Protein AF-A0A924DH80-F1 (afdb_monomer_lite)

pLDDT: mean 72.76, std 22.03, range [39.34, 98.31]

Foldseek 3Di:
DDDDDDPPPPPPPPPPDDDDDDDDDDDDDDDDDDDDDDDDDDDDDDDDDDDDDDDDDDDPPPDDDPPDDDDDDDPDDDDPDDDDPPPPPCPVPPPLCALVNLLVPPPCPDPVLVVLVVQLVVLVVQCVVPVPDPVSLVSNLVSLLVNLVCLQPPPDPDDNVSSLSPSLVSLVVSCVSPVPPVVSVVSNVVSVVVCVVVVHDDHD

Structure (mmCIF, N/CA/C/O backbone):
data_AF-A0A924DH80-F1
#
_entry.id   AF-A0A924DH80-F1
#
loop_
_atom_site.group_PDB
_atom_site.id
_atom_site.type_symbol
_atom_site.label_atom_id
_atom_site.label_alt_id
_atom_site.label_comp_id
_atom_site.label_asym_id
_atom_site.label_entity_id
_atom_site.label_seq_id
_atom_site.pdbx_PDB_ins_code
_atom_site.Cartn_x
_atom_site.Cartn_y
_atom_site.Cartn_z
_atom_site.occupancy
_atom_site.B_iso_or_equiv
_atom_site.auth_seq_id
_atom_site.auth_comp_id
_atom_site.auth_asym_id
_atom_site.auth_atom_id
_atom_site.pdbx_PDB_model_num
ATOM 1 N N . MET A 1 1 ? 21.061 -13.449 35.661 1.00 53.38 1 MET A N 1
ATOM 2 C CA . MET A 1 1 ? 21.046 -11.981 35.487 1.00 53.38 1 MET A CA 1
ATOM 3 C C . MET A 1 1 ? 19.688 -11.595 34.916 1.00 53.38 1 MET A C 1
ATOM 5 O O . MET A 1 1 ? 19.373 -12.002 33.808 1.00 53.38 1 MET A O 1
ATOM 9 N N . LYS A 1 2 ? 18.834 -10.957 35.727 1.00 44.81 2 LYS A N 1
ATOM 10 C CA . LYS A 1 2 ? 17.472 -10.538 35.357 1.00 44.81 2 LYS A CA 1
ATOM 11 C C . LYS A 1 2 ? 17.561 -9.182 34.659 1.00 44.81 2 LYS A C 1
ATOM 13 O O . LYS A 1 2 ? 17.932 -8.207 35.301 1.00 44.81 2 LYS A O 1
ATOM 18 N N . LEU A 1 3 ? 17.245 -9.137 33.368 1.00 54.50 3 LEU A N 1
ATOM 19 C CA . LEU A 1 3 ? 17.199 -7.902 32.592 1.00 54.50 3 LEU A CA 1
ATOM 20 C C . LEU A 1 3 ? 15.768 -7.346 32.648 1.00 54.50 3 LEU A C 1
ATOM 22 O O . LEU A 1 3 ? 14.890 -7.771 31.905 1.00 54.50 3 LEU A O 1
ATOM 26 N N . GLN A 1 4 ? 15.528 -6.441 33.597 1.00 61.88 4 GLN A N 1
ATOM 27 C CA . GLN A 1 4 ? 14.390 -5.526 33.587 1.00 61.88 4 GLN A CA 1
ATOM 28 C C . GLN A 1 4 ? 14.844 -4.239 32.903 1.00 61.88 4 GLN A C 1
ATOM 30 O O . GLN A 1 4 ? 15.660 -3.529 33.481 1.00 61.88 4 GLN A O 1
ATOM 35 N N . VAL A 1 5 ? 14.306 -3.907 31.726 1.00 47.72 5 VAL A N 1
ATOM 36 C CA . VAL A 1 5 ? 14.333 -2.523 31.229 1.00 47.72 5 VAL A CA 1
ATOM 37 C C . VAL A 1 5 ? 13.007 -2.185 30.541 1.00 47.72 5 VAL A C 1
ATOM 39 O O . VAL A 1 5 ? 12.784 -2.487 29.376 1.00 47.72 5 VAL A O 1
ATOM 42 N N . VAL A 1 6 ? 12.142 -1.571 31.352 1.00 43.38 6 VAL A N 1
ATOM 43 C CA . VAL A 1 6 ? 11.340 -0.369 31.072 1.00 43.38 6 VAL A CA 1
ATOM 44 C C . VAL A 1 6 ? 10.443 -0.390 29.829 1.00 43.38 6 VAL A C 1
ATOM 46 O O . VAL A 1 6 ? 10.733 0.182 28.781 1.00 43.38 6 VAL A O 1
ATOM 49 N N . THR A 1 7 ? 9.249 -0.941 30.028 1.00 44.19 7 THR A N 1
ATOM 50 C CA . THR A 1 7 ? 8.041 -0.604 29.273 1.00 44.19 7 THR A CA 1
ATOM 51 C C . THR A 1 7 ? 7.600 0.811 29.668 1.00 44.19 7 THR A C 1
ATOM 53 O O . THR A 1 7 ? 6.854 0.990 30.630 1.00 44.19 7 THR A O 1
ATOM 56 N N . SER A 1 8 ? 8.075 1.833 28.955 1.00 45.91 8 SER A N 1
ATOM 57 C CA . SER A 1 8 ? 7.552 3.199 29.081 1.00 45.91 8 SER A CA 1
ATOM 58 C C . SER A 1 8 ? 6.150 3.268 28.480 1.00 45.91 8 SER A C 1
ATOM 60 O O . SER A 1 8 ? 5.955 3.556 27.302 1.00 45.91 8 SER A O 1
ATOM 62 N N . PHE A 1 9 ? 5.166 2.964 29.321 1.00 45.19 9 PHE A N 1
ATOM 63 C CA . PHE A 1 9 ? 3.750 3.209 29.094 1.00 45.19 9 PHE A CA 1
ATOM 64 C C . PHE A 1 9 ? 3.522 4.724 29.194 1.00 45.19 9 PHE A C 1
ATOM 66 O O . PHE A 1 9 ? 3.343 5.273 30.280 1.00 45.19 9 PHE A O 1
ATOM 73 N N . VAL A 1 10 ? 3.574 5.432 28.066 1.00 48.03 10 VAL A N 1
ATOM 74 C CA . VAL A 1 10 ? 3.089 6.815 28.007 1.00 48.03 10 VAL A CA 1
ATOM 75 C C . VAL A 1 10 ? 1.563 6.746 28.033 1.00 48.03 10 VAL A C 1
ATOM 77 O O . VAL A 1 10 ? 0.913 6.582 27.002 1.00 48.03 10 VAL A O 1
ATOM 80 N N . LEU A 1 11 ? 0.990 6.833 29.239 1.00 42.34 11 LEU A N 1
ATOM 81 C CA . LEU A 1 11 ? -0.399 7.238 29.434 1.00 42.34 11 LEU A CA 1
ATOM 82 C C . LEU A 1 11 ? -0.540 8.656 28.872 1.00 42.34 11 LEU A C 1
ATOM 84 O O . LEU A 1 11 ? -0.270 9.640 29.557 1.00 42.34 11 LEU A O 1
ATOM 88 N N . ALA A 1 12 ? -0.972 8.771 27.620 1.00 44.25 12 ALA A N 1
ATOM 89 C CA . ALA A 1 12 ? -1.589 9.997 27.150 1.00 44.25 12 ALA A CA 1
ATOM 90 C C . ALA A 1 12 ? -2.974 10.078 27.804 1.00 44.25 12 ALA A C 1
ATOM 92 O O . ALA A 1 12 ? -3.947 9.483 27.338 1.00 44.25 12 ALA A O 1
ATOM 93 N N . THR A 1 13 ? -3.030 10.770 28.939 1.00 45.81 13 THR A N 1
ATOM 94 C CA . THR A 1 13 ? -4.254 11.228 29.592 1.00 45.81 13 THR A CA 1
ATOM 95 C C . THR A 1 13 ? -5.086 12.022 28.588 1.00 45.81 13 THR A C 1
ATOM 97 O O . THR A 1 13 ? -4.791 13.177 28.286 1.00 45.81 13 THR A O 1
ATOM 100 N N . VAL A 1 14 ? -6.123 11.383 28.048 1.00 49.94 14 VAL A N 1
ATOM 101 C CA . VAL A 1 14 ? -7.214 12.060 27.348 1.00 49.94 14 VAL A CA 1
ATOM 102 C C . VAL A 1 14 ? -7.974 12.852 28.405 1.00 49.94 14 VAL A C 1
ATOM 104 O O . VAL A 1 14 ? -8.757 12.294 29.172 1.00 49.94 14 VAL A O 1
ATOM 107 N N . SER A 1 15 ? -7.708 14.154 28.467 1.00 49.50 15 SER A N 1
ATOM 108 C CA . SER A 1 15 ? -8.556 15.103 29.180 1.00 49.50 15 SER A CA 1
ATOM 109 C C . SER A 1 15 ? -9.907 15.163 28.475 1.00 49.50 15 SER A C 1
ATOM 111 O O . SER A 1 15 ? -10.079 15.832 27.458 1.00 49.50 15 SER A O 1
ATOM 113 N N . LEU A 1 16 ? -10.856 14.410 29.022 1.00 46.78 16 LEU A N 1
ATOM 114 C CA . LEU A 1 16 ? -12.275 14.499 28.730 1.00 46.78 16 LEU A CA 1
ATOM 115 C C . LEU A 1 16 ? -12.795 15.813 29.331 1.00 46.78 16 LEU A C 1
ATOM 117 O O . LEU A 1 16 ? -13.128 15.879 30.512 1.00 46.78 16 LEU A O 1
ATOM 121 N N . ALA A 1 17 ? -12.825 16.877 28.531 1.00 52.81 17 ALA A N 1
ATOM 122 C CA . ALA A 1 17 ? -13.530 18.097 28.895 1.00 52.81 17 ALA A CA 1
ATOM 123 C C . ALA A 1 17 ? -15.039 17.875 28.705 1.00 52.81 17 ALA A C 1
ATOM 125 O O . ALA A 1 17 ? -15.579 18.022 27.611 1.00 52.81 17 ALA A O 1
ATOM 126 N N . LEU A 1 18 ? -15.704 17.502 29.799 1.00 50.91 18 LEU A N 1
ATOM 127 C CA . LEU A 1 18 ? -17.126 17.746 30.017 1.00 50.91 18 LEU A CA 1
ATOM 128 C C . LEU A 1 18 ? -17.352 19.261 30.124 1.00 50.91 18 LEU A C 1
ATOM 130 O O . LEU A 1 18 ? -17.036 19.848 31.156 1.00 50.91 18 LEU A O 1
ATOM 134 N N . VAL A 1 19 ? -17.934 19.885 29.100 1.00 52.22 19 VAL A N 1
ATOM 135 C CA . VAL A 1 19 ? -18.636 21.170 29.237 1.00 52.22 19 VAL A CA 1
ATOM 136 C C . VAL A 1 19 ? -19.859 21.158 28.325 1.00 52.22 19 VAL A C 1
ATOM 138 O O . VAL A 1 19 ? -19.722 21.125 27.106 1.00 52.22 19 VAL A O 1
ATOM 141 N N . GLY A 1 20 ? -21.045 21.241 28.934 1.00 41.31 20 GLY A N 1
ATOM 142 C CA . GLY A 1 20 ? -22.215 21.837 28.289 1.00 41.31 20 GLY A CA 1
ATOM 143 C C . GLY A 1 20 ? -23.473 20.975 28.200 1.00 41.31 20 GLY A C 1
ATOM 144 O O . GLY A 1 20 ? -23.904 20.652 27.100 1.00 41.31 20 GLY A O 1
ATOM 145 N N . CYS A 1 21 ? -24.126 20.700 29.335 1.00 47.97 21 CYS A N 1
ATOM 146 C CA . CYS A 1 21 ? -25.589 20.617 29.344 1.00 47.97 21 CYS A CA 1
ATOM 147 C C . CYS A 1 21 ? -26.136 22.012 29.007 1.00 47.97 21 CYS A C 1
ATOM 149 O O . CYS A 1 21 ? -25.932 22.952 29.774 1.00 47.97 21 CYS A O 1
ATOM 151 N N . GLY A 1 22 ? -26.803 22.142 27.865 1.00 42.88 22 GLY A N 1
ATOM 152 C CA . GLY A 1 22 ? -27.557 23.325 27.469 1.00 42.88 22 GLY A CA 1
ATOM 153 C C . GLY A 1 22 ? -28.917 22.885 26.955 1.00 42.88 22 GLY A C 1
ATOM 154 O O . GLY A 1 22 ? -29.055 22.514 25.795 1.00 42.88 22 GLY A O 1
ATOM 155 N N . ASP A 1 23 ? -29.889 22.874 27.858 1.00 58.00 23 ASP A N 1
ATOM 156 C CA . ASP A 1 23 ? -31.303 22.635 27.597 1.00 58.00 23 ASP A CA 1
ATOM 157 C C . ASP A 1 23 ? -31.927 23.951 27.100 1.00 58.00 23 ASP A C 1
ATOM 159 O O . ASP A 1 23 ? -32.103 24.883 27.885 1.00 58.00 23 ASP A O 1
ATOM 163 N N . THR A 1 24 ? -32.211 24.076 25.799 1.00 45.09 24 THR A N 1
ATOM 164 C CA . THR A 1 24 ? -33.027 25.178 25.258 1.00 45.09 24 THR A CA 1
ATOM 165 C C . THR A 1 24 ? -33.845 24.758 24.028 1.00 45.09 24 THR A C 1
ATOM 167 O O . THR A 1 24 ? -33.384 24.818 22.897 1.00 45.09 24 THR A O 1
ATOM 170 N N . LYS A 1 25 ? -35.115 24.429 24.305 1.00 52.12 25 LYS A N 1
ATOM 171 C CA . LYS A 1 25 ? -36.353 24.941 23.670 1.00 52.12 25 LYS A CA 1
ATOM 172 C C . LYS A 1 25 ? -36.614 24.698 22.158 1.00 52.12 25 LYS A C 1
ATOM 174 O O . LYS A 1 25 ? -35.805 25.077 21.317 1.00 52.12 25 LYS A O 1
ATOM 179 N N . PRO A 1 26 ? -37.823 24.219 21.778 1.00 57.00 26 PRO A N 1
ATOM 180 C CA . PRO A 1 26 ? -38.257 24.163 20.386 1.00 57.00 26 PRO A CA 1
ATOM 181 C C . PRO A 1 26 ? -38.767 25.540 19.933 1.00 57.00 26 PRO A C 1
ATOM 183 O O . PRO A 1 26 ? -39.575 26.170 20.619 1.00 57.00 26 PRO A O 1
ATOM 186 N N . ALA A 1 27 ? -38.312 26.001 18.771 1.00 47.03 27 ALA A N 1
ATOM 187 C CA . ALA A 1 27 ? -38.892 27.143 18.074 1.00 47.03 27 ALA A CA 1
ATOM 188 C C . ALA A 1 27 ? -39.091 26.787 16.598 1.00 47.03 27 ALA A C 1
ATOM 190 O O . ALA A 1 27 ? -38.173 26.792 15.782 1.00 47.03 27 ALA A O 1
ATOM 191 N N . GLU A 1 28 ? -40.336 26.450 16.297 1.00 46.09 28 GLU A N 1
ATOM 192 C CA . GLU A 1 28 ? -40.978 26.623 15.005 1.00 46.09 28 GLU A CA 1
ATOM 193 C C . GLU A 1 28 ? -40.913 28.105 14.603 1.00 46.09 28 GLU A C 1
ATOM 195 O O . GLU A 1 28 ? -41.374 28.942 15.374 1.00 46.09 28 GLU A O 1
ATOM 200 N N . THR A 1 29 ? -40.320 28.449 13.451 1.00 41.62 29 THR A N 1
ATOM 201 C CA . THR A 1 29 ? -40.901 29.339 12.415 1.00 41.62 29 THR A CA 1
ATOM 202 C C . THR A 1 29 ? -39.924 29.610 11.254 1.00 41.62 29 THR A C 1
ATOM 204 O O . THR A 1 29 ? -38.810 30.084 11.434 1.00 41.62 29 THR A O 1
ATOM 207 N N . THR A 1 30 ? -40.427 29.325 10.049 1.00 39.34 30 THR A N 1
ATOM 208 C CA . THR A 1 30 ? -40.440 30.193 8.855 1.00 39.34 30 THR A CA 1
ATOM 209 C C . THR A 1 30 ? -39.128 30.626 8.180 1.00 39.34 30 THR A C 1
ATOM 211 O O . THR A 1 30 ? -38.403 31.486 8.655 1.00 39.34 30 THR A O 1
ATOM 214 N N . ALA A 1 31 ? -38.947 30.064 6.976 1.00 46.09 31 ALA A N 1
ATOM 215 C CA . ALA A 1 31 ? -38.458 30.641 5.715 1.00 46.09 31 ALA A CA 1
ATOM 216 C C . ALA A 1 31 ? -37.440 31.800 5.737 1.00 46.09 31 ALA A C 1
ATOM 218 O O . ALA A 1 31 ? -37.703 32.858 6.299 1.00 46.09 31 ALA A O 1
ATOM 219 N N . THR A 1 32 ? -36.417 31.703 4.874 1.00 40.75 32 THR A N 1
ATOM 220 C CA . THR A 1 32 ? -36.293 32.548 3.659 1.00 40.75 32 THR A CA 1
ATOM 221 C C . THR A 1 32 ? -34.851 32.578 3.117 1.00 40.75 32 THR A C 1
ATOM 223 O O . THR A 1 32 ? -33.903 32.851 3.841 1.00 40.75 32 THR A O 1
ATOM 226 N N . ASN A 1 33 ? -34.750 32.386 1.796 1.00 47.47 33 ASN A N 1
ATOM 227 C CA . ASN A 1 33 ? -33.661 32.742 0.873 1.00 47.47 33 ASN A CA 1
ATOM 228 C C . ASN A 1 33 ? -32.364 31.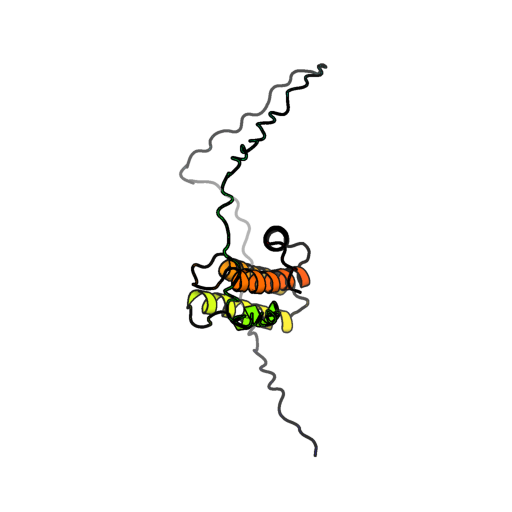910 0.838 1.00 47.47 33 ASN A C 1
ATOM 230 O O . ASN A 1 33 ? -31.301 32.315 1.300 1.00 47.47 33 ASN A O 1
ATOM 234 N N . THR A 1 34 ? -32.439 30.818 0.074 1.00 48.00 34 THR A N 1
ATOM 235 C CA . THR A 1 34 ? -31.328 30.295 -0.735 1.00 48.00 34 THR A CA 1
ATOM 236 C C . THR A 1 34 ? -31.383 30.941 -2.129 1.00 48.00 34 THR A C 1
ATOM 238 O O . THR A 1 34 ? -32.405 30.788 -2.802 1.00 48.00 34 THR A O 1
ATOM 241 N N . PRO A 1 35 ? -30.335 31.637 -2.610 1.00 49.19 35 PRO A N 1
ATOM 242 C CA . PRO A 1 35 ? -30.261 32.034 -4.008 1.00 49.19 35 PRO A CA 1
ATOM 243 C C . PRO A 1 35 ? -29.990 30.812 -4.892 1.00 49.19 35 PRO A C 1
ATOM 245 O O . PRO A 1 35 ? -29.093 30.005 -4.651 1.00 49.19 35 PRO A O 1
ATOM 248 N N . ALA A 1 36 ? -30.836 30.700 -5.909 1.00 42.88 36 ALA A N 1
ATOM 249 C CA . ALA A 1 36 ? -30.923 29.627 -6.873 1.00 42.88 36 ALA A CA 1
ATOM 250 C C . ALA A 1 36 ? -29.628 29.404 -7.670 1.00 42.88 36 ALA A C 1
ATOM 252 O O . ALA A 1 36 ? -29.093 30.325 -8.284 1.00 42.88 36 ALA A O 1
ATOM 253 N N . GLN A 1 37 ? -29.226 28.137 -7.779 1.00 43.12 37 GLN A N 1
ATOM 254 C CA . GLN A 1 37 ? -28.598 27.613 -8.988 1.00 43.12 37 GLN A CA 1
ATOM 255 C C . GLN A 1 37 ? -29.378 26.373 -9.447 1.00 43.12 37 GLN A C 1
ATOM 257 O O . GLN A 1 37 ? -29.269 25.280 -8.906 1.00 43.12 37 GLN A O 1
ATOM 262 N N . THR A 1 38 ? -30.259 26.655 -10.404 1.00 43.75 38 THR A N 1
ATOM 263 C CA . THR A 1 38 ? -30.857 25.835 -11.465 1.00 43.75 38 THR A CA 1
ATOM 264 C C . THR A 1 38 ? -30.770 24.300 -11.361 1.00 43.75 38 THR A C 1
ATOM 266 O O . THR A 1 38 ? -29.737 23.715 -11.688 1.00 43.75 38 THR A O 1
ATOM 269 N N . PRO A 1 39 ? -31.900 23.623 -11.079 1.00 50.91 39 PRO A N 1
ATOM 270 C CA . PRO A 1 39 ? -32.092 22.201 -11.352 1.00 50.91 39 PRO A CA 1
ATOM 271 C C . PRO A 1 39 ? -32.517 21.972 -12.814 1.00 50.91 39 PRO A C 1
ATOM 273 O O . PRO A 1 39 ? -33.449 22.611 -13.306 1.00 50.91 39 PRO A O 1
ATOM 276 N N . LYS A 1 40 ? -31.875 21.029 -13.518 1.00 53.28 40 LYS A N 1
ATOM 277 C CA . LYS A 1 40 ? -32.387 20.502 -14.794 1.00 53.28 40 LYS A CA 1
ATOM 278 C C . LYS A 1 40 ? -33.228 19.257 -14.497 1.00 53.28 40 LYS A C 1
ATOM 280 O O . LYS A 1 40 ? -32.787 18.356 -13.793 1.00 53.28 40 LYS A O 1
ATOM 285 N N . ALA A 1 41 ? -34.469 19.314 -14.963 1.00 49.44 41 ALA A N 1
ATOM 286 C CA . ALA A 1 41 ? -35.637 18.647 -14.412 1.00 49.44 41 ALA A CA 1
ATOM 287 C C . ALA A 1 41 ? -35.687 17.117 -14.546 1.00 49.44 41 ALA A C 1
ATOM 289 O O . ALA A 1 41 ? -35.279 16.526 -15.543 1.00 49.44 41 ALA A O 1
ATOM 290 N N . LEU A 1 42 ? -36.324 16.538 -13.530 1.00 47.16 42 LEU A N 1
ATOM 291 C CA . LEU A 1 42 ? -36.990 15.245 -13.499 1.00 47.16 42 LEU A CA 1
ATOM 292 C C . LEU A 1 42 ? -38.269 15.323 -14.364 1.00 47.16 42 LEU A C 1
ATOM 294 O O . LEU A 1 42 ? -39.109 16.189 -14.127 1.00 47.16 42 LEU A O 1
ATOM 298 N N . GLN A 1 43 ? -38.437 14.423 -15.334 1.00 51.84 43 GLN A N 1
ATOM 299 C CA . GLN A 1 43 ? -39.744 14.079 -15.908 1.00 51.84 43 GLN A CA 1
ATOM 300 C C . GLN A 1 43 ? -40.128 12.685 -15.403 1.00 51.84 43 GLN A C 1
ATOM 302 O O . GLN A 1 43 ? -39.416 11.711 -15.636 1.00 51.84 43 GLN A O 1
ATOM 307 N N . THR A 1 44 ? -41.251 12.602 -14.699 1.00 43.53 44 THR A N 1
ATOM 308 C CA . THR A 1 44 ? -42.027 11.374 -14.461 1.00 43.53 44 THR A CA 1
ATOM 309 C C . THR A 1 44 ? -43.364 11.496 -15.229 1.00 43.53 44 THR A C 1
ATOM 311 O O . THR A 1 44 ? -43.592 12.503 -15.900 1.00 43.53 44 THR A O 1
ATOM 314 N N . PRO A 1 45 ? -44.273 10.512 -15.166 1.00 61.62 45 PRO A N 1
ATOM 315 C CA . PRO A 1 45 ? -44.375 9.346 -16.037 1.00 61.62 45 PRO A CA 1
ATOM 316 C C . PRO A 1 45 ? -45.644 9.398 -16.919 1.00 61.62 45 PRO A C 1
ATOM 318 O O . PRO A 1 45 ? -46.595 10.126 -16.642 1.00 61.62 45 PRO A O 1
ATOM 321 N N . SER A 1 46 ? -45.724 8.568 -17.959 1.00 46.44 46 SER A N 1
ATOM 322 C CA . SER A 1 46 ? -47.012 8.219 -18.573 1.00 46.44 46 SER A CA 1
ATOM 323 C C . SER A 1 46 ? -47.041 6.744 -18.938 1.00 46.44 46 SER A C 1
ATOM 325 O O . SER A 1 46 ? -46.137 6.217 -19.580 1.00 46.44 46 SER A O 1
ATOM 327 N N . ALA A 1 47 ? -48.082 6.091 -18.435 1.00 53.75 47 ALA A N 1
ATOM 328 C CA . ALA A 1 47 ? -48.412 4.698 -18.642 1.00 53.75 47 ALA A CA 1
ATOM 329 C C . ALA A 1 47 ? -48.780 4.427 -20.106 1.00 53.75 47 ALA A C 1
ATOM 331 O O . ALA A 1 47 ? -49.533 5.195 -20.696 1.00 53.75 47 ALA A O 1
ATOM 332 N N . THR A 1 48 ? -48.329 3.299 -20.655 1.00 48.22 48 THR A N 1
ATOM 333 C CA . THR A 1 48 ? -49.037 2.534 -21.695 1.00 48.22 48 THR A CA 1
ATOM 334 C C . THR A 1 48 ? -48.520 1.093 -21.669 1.00 48.22 48 THR A C 1
ATOM 336 O O . THR A 1 48 ? -47.365 0.840 -21.980 1.00 48.22 48 THR A O 1
ATOM 339 N N . SER A 1 49 ? -49.402 0.219 -21.180 1.00 45.59 49 SER A N 1
ATOM 340 C CA . SER A 1 49 ? -49.725 -1.180 -21.509 1.00 45.59 49 SER A CA 1
ATOM 341 C C . SER A 1 49 ? -48.717 -2.182 -22.122 1.00 45.59 49 SER A C 1
ATOM 343 O O . SER A 1 49 ? -47.790 -1.815 -22.833 1.00 45.59 49 SER A O 1
ATOM 345 N N . PRO A 1 50 ? -48.955 -3.495 -21.884 1.00 65.88 50 PRO A N 1
ATOM 346 C CA . PRO A 1 50 ? -48.049 -4.593 -22.210 1.00 65.88 50 PRO A CA 1
ATOM 347 C C . PRO A 1 50 ? -48.261 -5.147 -23.629 1.00 65.88 50 PRO A C 1
ATOM 349 O O . PRO A 1 50 ? -49.386 -5.241 -24.115 1.00 65.88 50 PRO A O 1
ATOM 352 N N . GLY A 1 51 ? -47.173 -5.594 -24.251 1.00 41.84 51 GLY A N 1
ATOM 353 C CA . GLY A 1 51 ? -47.154 -6.365 -25.497 1.00 41.84 51 GLY A CA 1
ATOM 354 C C . GLY A 1 51 ? -45.696 -6.615 -25.867 1.00 41.84 51 GLY A C 1
ATOM 355 O O . GLY A 1 51 ? -44.949 -5.675 -26.095 1.00 41.84 51 GLY A O 1
ATOM 356 N N . THR A 1 52 ? -45.179 -7.815 -25.615 1.00 50.66 52 THR A N 1
ATOM 357 C CA . THR A 1 52 ? -44.886 -8.789 -26.677 1.00 50.66 52 THR A CA 1
ATOM 358 C C . THR A 1 52 ? -44.221 -8.133 -27.881 1.00 50.66 52 THR A C 1
ATOM 360 O O . THR A 1 52 ? -44.927 -7.722 -28.785 1.00 50.66 52 THR A O 1
ATOM 363 N N . GLU A 1 53 ? -42.889 -8.113 -27.929 1.00 45.56 53 GLU A N 1
ATOM 364 C CA . GLU A 1 53 ? -42.187 -8.547 -29.137 1.00 45.56 53 GLU A CA 1
ATOM 365 C C . GLU A 1 53 ? -40.721 -8.863 -28.833 1.00 45.56 53 GLU A C 1
ATOM 367 O O . GLU A 1 53 ? -40.028 -8.181 -28.080 1.00 45.56 53 GLU A O 1
ATOM 372 N N . VAL A 1 54 ? -40.283 -9.976 -29.398 1.00 55.66 54 VAL A N 1
ATOM 373 C CA . VAL A 1 54 ? -38.919 -10.472 -29.394 1.00 55.66 54 VAL A CA 1
ATOM 374 C C . VAL A 1 54 ? -38.135 -9.627 -30.391 1.00 55.66 54 VAL A C 1
ATOM 376 O O . VAL A 1 54 ? -38.251 -9.869 -31.586 1.00 55.66 54 VAL A O 1
ATOM 379 N N . GLU A 1 55 ? -37.301 -8.693 -29.937 1.00 45.88 55 GLU A N 1
ATOM 380 C CA . GLU A 1 55 ? -36.340 -8.044 -30.834 1.00 45.88 55 GLU A CA 1
ATOM 381 C C . GLU A 1 55 ? -34.908 -8.250 -30.337 1.00 45.88 55 GLU A C 1
ATOM 383 O O . GLU A 1 55 ? -34.371 -7.555 -29.475 1.00 45.88 55 GLU A O 1
ATOM 388 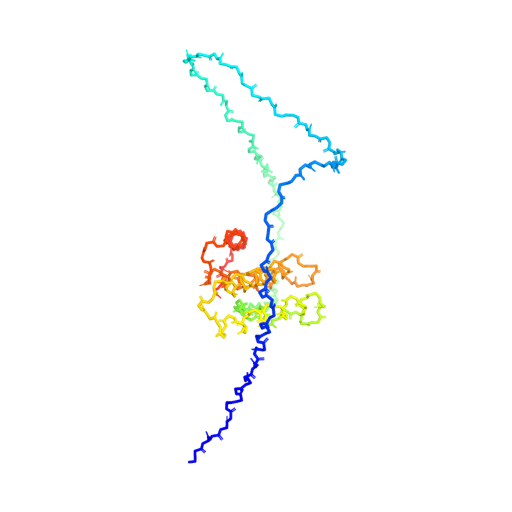N N . LYS A 1 56 ? -34.293 -9.289 -30.913 1.00 56.19 56 LYS A N 1
ATOM 389 C CA . LYS A 1 56 ? -32.845 -9.416 -31.066 1.00 56.19 56 LYS A CA 1
ATOM 390 C C . LYS A 1 56 ? -32.319 -8.126 -31.700 1.00 56.19 56 LYS A C 1
ATOM 392 O O . LYS A 1 56 ? -32.460 -7.952 -32.907 1.00 56.19 56 LYS A O 1
ATOM 397 N N . ALA A 1 57 ? -31.634 -7.294 -30.925 1.00 45.50 57 ALA A N 1
ATOM 398 C CA . ALA A 1 57 ? -30.767 -6.258 -31.471 1.00 45.50 57 ALA A CA 1
ATOM 399 C C . ALA A 1 57 ? -29.290 -6.619 -31.217 1.00 45.50 57 ALA A C 1
ATOM 401 O O . ALA A 1 57 ? -28.949 -7.135 -30.148 1.00 45.50 57 ALA A O 1
ATOM 402 N N . PRO A 1 58 ? -28.427 -6.442 -32.229 1.00 54.00 58 PRO A N 1
ATOM 403 C CA . PRO A 1 58 ? -27.196 -7.201 -32.386 1.00 54.00 58 PRO A CA 1
ATOM 404 C C . PRO A 1 58 ? -26.052 -6.703 -31.503 1.00 54.00 58 PRO A C 1
ATOM 406 O O . PRO A 1 58 ? -25.769 -5.510 -31.406 1.00 54.00 58 PRO A O 1
ATOM 409 N N . PHE A 1 59 ? -25.328 -7.674 -30.943 1.00 50.16 59 PHE A N 1
ATOM 410 C CA . PHE A 1 59 ? -23.935 -7.535 -30.532 1.00 50.16 59 PHE A CA 1
ATOM 411 C C . PHE A 1 59 ? -23.139 -6.887 -31.672 1.00 50.16 59 PHE A C 1
ATOM 413 O O . PHE A 1 59 ? -22.895 -7.517 -32.702 1.00 50.16 59 PHE A O 1
ATOM 420 N N . ASN A 1 60 ? -22.724 -5.634 -31.489 1.00 44.62 60 ASN A N 1
ATOM 421 C CA . ASN A 1 60 ? -21.760 -5.008 -32.380 1.00 44.62 60 ASN A CA 1
ATOM 422 C C . ASN A 1 60 ? -20.360 -5.517 -32.016 1.00 44.62 60 ASN A C 1
ATOM 424 O O . ASN A 1 60 ? -19.628 -4.920 -31.226 1.00 44.62 60 ASN A O 1
ATOM 428 N N . SER A 1 61 ? -20.031 -6.690 -32.550 1.00 51.91 61 SER A N 1
ATOM 429 C CA . SER A 1 61 ? -18.678 -7.225 -32.614 1.00 51.91 61 SER A CA 1
ATOM 430 C C . SER A 1 61 ? -17.889 -6.466 -33.682 1.00 51.91 61 SER A C 1
ATOM 432 O O . SER A 1 61 ? -17.874 -6.859 -34.844 1.00 51.91 61 SER A O 1
ATOM 434 N N . THR A 1 62 ? -17.199 -5.402 -33.281 1.00 46.00 62 THR A N 1
ATOM 435 C CA . THR A 1 62 ? -16.124 -4.794 -34.081 1.00 46.00 62 THR A CA 1
ATOM 436 C C . THR A 1 62 ? -14.808 -5.378 -33.566 1.00 46.00 62 THR A C 1
ATOM 438 O O . THR A 1 62 ? -14.327 -5.008 -32.503 1.00 46.00 62 THR A O 1
ATOM 441 N N . ALA A 1 63 ? -14.398 -6.524 -34.102 1.00 45.66 63 ALA A N 1
ATOM 442 C CA . ALA A 1 63 ? -13.546 -6.670 -35.284 1.00 45.66 63 ALA A CA 1
ATOM 443 C C . ALA A 1 63 ? -12.065 -6.770 -34.891 1.00 45.66 63 ALA A C 1
ATOM 445 O O . ALA A 1 63 ? -11.322 -5.797 -34.812 1.00 45.66 63 ALA A O 1
ATOM 446 N N . THR A 1 64 ? -11.675 -8.021 -34.659 1.00 46.38 64 THR A N 1
ATOM 447 C CA . THR A 1 64 ? -10.397 -8.632 -35.018 1.00 46.38 64 THR A CA 1
ATOM 448 C C . THR A 1 64 ? -9.654 -7.855 -36.111 1.00 46.38 64 THR A C 1
ATOM 450 O O . THR A 1 64 ? -10.084 -7.847 -37.263 1.00 46.38 64 THR A O 1
ATOM 453 N N . GLN A 1 65 ? -8.500 -7.274 -35.781 1.00 43.28 65 GLN A N 1
ATOM 454 C CA . GLN A 1 65 ? -7.449 -7.045 -36.771 1.00 43.28 65 GLN A CA 1
ATOM 455 C C . GLN A 1 65 ? -6.557 -8.295 -36.829 1.00 43.28 65 GLN A C 1
ATOM 457 O O . GLN A 1 65 ? -5.792 -8.535 -35.894 1.00 43.28 65 GLN A O 1
ATOM 462 N N . PRO A 1 66 ? -6.603 -9.090 -37.912 1.00 50.38 66 PRO A N 1
ATOM 463 C CA . PRO A 1 66 ? -5.511 -9.985 -38.251 1.00 50.38 66 PRO A CA 1
ATOM 464 C C . PRO A 1 66 ? -4.362 -9.125 -38.787 1.00 50.38 66 PRO A C 1
ATOM 466 O O . PRO A 1 66 ? -4.364 -8.688 -39.937 1.00 50.38 66 PRO A O 1
ATOM 469 N N . GLY A 1 67 ? -3.396 -8.830 -37.918 1.00 48.72 67 GLY A N 1
ATOM 470 C CA . GLY A 1 67 ? -2.127 -8.231 -38.311 1.00 48.72 67 GLY A CA 1
ATOM 471 C C . GLY A 1 67 ? -1.366 -9.202 -39.205 1.00 48.72 67 GLY A C 1
ATOM 472 O O . GLY A 1 67 ? -0.804 -10.187 -38.735 1.00 48.72 67 GLY A O 1
ATOM 473 N N . SER A 1 68 ? -1.407 -8.914 -40.501 1.00 52.91 68 SER A N 1
ATOM 474 C CA . SER A 1 68 ? -0.648 -9.523 -41.583 1.00 52.91 68 SER A CA 1
ATOM 475 C C . SER A 1 68 ? 0.820 -9.723 -41.207 1.00 52.91 68 SER A C 1
ATOM 477 O O . SER A 1 68 ? 1.582 -8.761 -41.087 1.00 52.91 68 SER A O 1
ATOM 479 N N . GLY A 1 69 ? 1.211 -10.986 -41.048 1.00 48.25 69 GLY A N 1
ATOM 480 C CA . GLY A 1 69 ? 2.605 -11.392 -41.008 1.00 48.25 69 GLY A CA 1
ATOM 481 C C . GLY A 1 69 ? 3.261 -11.117 -42.356 1.00 48.25 69 GLY A C 1
ATOM 482 O O . GLY A 1 69 ? 2.915 -11.735 -43.362 1.00 48.25 69 GLY A O 1
ATOM 483 N N . SER A 1 70 ? 4.222 -10.201 -42.364 1.00 58.75 70 SER A N 1
ATOM 484 C CA . SER A 1 70 ? 5.201 -10.105 -43.440 1.00 58.75 70 SER A CA 1
ATOM 485 C C . SER A 1 70 ? 6.246 -11.208 -43.239 1.00 58.75 70 SER A C 1
ATOM 487 O O . SER A 1 70 ? 6.911 -11.214 -42.199 1.00 58.75 70 SER A O 1
ATOM 489 N N . PRO A 1 71 ? 6.429 -12.142 -44.187 1.00 58.62 71 PRO A N 1
ATOM 490 C CA . PRO A 1 71 ? 7.583 -13.028 -44.174 1.00 58.62 71 PRO A CA 1
ATOM 491 C C . PRO A 1 71 ? 8.836 -12.188 -44.444 1.00 58.62 71 PRO A C 1
ATOM 493 O O . PRO A 1 71 ? 8.892 -11.464 -45.435 1.00 58.62 71 PRO A O 1
ATOM 496 N N . MET A 1 72 ? 9.843 -12.270 -43.574 1.00 61.75 72 MET A N 1
ATOM 497 C CA . MET A 1 72 ? 11.186 -11.787 -43.900 1.00 61.75 72 MET A CA 1
ATOM 498 C C . MET A 1 72 ? 11.970 -12.916 -44.585 1.00 61.75 72 MET A C 1
ATOM 500 O O . MET A 1 72 ? 12.348 -13.876 -43.911 1.00 61.75 72 MET A O 1
ATOM 504 N N . PRO A 1 73 ? 12.236 -12.842 -45.902 1.00 63.12 73 PRO A N 1
ATOM 505 C CA . PRO A 1 73 ? 13.270 -13.645 -46.534 1.00 63.12 73 PRO A CA 1
ATOM 506 C C . PRO A 1 73 ? 14.627 -12.996 -46.236 1.00 63.12 73 PRO A C 1
ATOM 508 O O . PRO A 1 73 ? 14.886 -11.861 -46.626 1.00 63.12 73 PRO A O 1
ATOM 511 N N . GLY A 1 74 ? 15.495 -13.695 -45.507 1.00 50.00 74 GLY A N 1
ATOM 512 C CA . GLY A 1 74 ? 16.781 -13.125 -45.098 1.00 50.00 74 GLY A CA 1
ATOM 513 C C . GLY A 1 74 ? 17.777 -14.140 -44.559 1.00 50.00 74 GLY A C 1
ATOM 514 O O . GLY A 1 74 ? 18.472 -13.869 -43.589 1.00 50.00 74 GLY A O 1
ATOM 515 N N . SER A 1 75 ? 17.827 -15.317 -45.183 1.00 55.53 75 SER A N 1
ATOM 516 C CA . SER A 1 75 ? 18.883 -16.323 -45.032 1.00 55.53 75 SER A CA 1
ATOM 517 C C . SER A 1 75 ? 20.200 -15.787 -45.619 1.00 55.53 75 SER A C 1
ATOM 519 O O . SER A 1 75 ? 20.566 -16.101 -46.751 1.00 55.53 75 SER A O 1
ATOM 521 N N . GLY A 1 76 ? 20.892 -14.938 -44.859 1.00 52.06 76 GLY A N 1
ATOM 522 C CA . GLY A 1 76 ? 22.270 -14.514 -45.111 1.00 52.06 76 GLY A CA 1
ATOM 523 C C . GLY A 1 76 ? 23.233 -15.351 -44.273 1.00 52.06 76 GLY A C 1
ATOM 524 O O . GLY A 1 76 ? 23.130 -1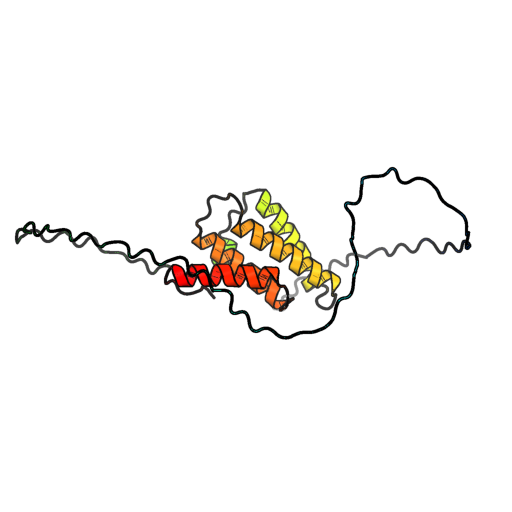5.366 -43.050 1.00 52.06 76 GLY A O 1
ATOM 525 N N . GLY A 1 77 ? 24.125 -16.081 -44.943 1.00 55.22 77 GLY A N 1
ATOM 526 C CA . GLY A 1 77 ? 25.010 -17.089 -44.365 1.00 55.22 77 GLY A CA 1
ATOM 527 C C . GLY A 1 77 ? 25.853 -16.612 -43.181 1.00 55.22 77 GLY A C 1
ATOM 528 O O . GLY A 1 77 ? 26.562 -15.610 -43.252 1.00 55.22 77 GLY A O 1
ATOM 529 N N . MET A 1 78 ? 25.817 -17.398 -42.107 1.00 53.81 78 MET A N 1
ATOM 530 C CA . MET A 1 78 ? 26.776 -17.315 -41.013 1.00 53.81 78 MET A CA 1
ATOM 531 C C . MET A 1 78 ? 27.992 -18.170 -41.375 1.00 53.81 78 MET A C 1
ATOM 533 O O . MET A 1 78 ? 27.881 -19.377 -41.591 1.00 53.81 78 MET A O 1
ATOM 537 N N . ALA A 1 79 ? 29.148 -17.520 -41.475 1.00 57.97 79 ALA A N 1
ATOM 538 C CA . ALA A 1 79 ? 30.435 -18.169 -41.665 1.00 57.97 79 ALA A CA 1
ATOM 539 C C . ALA A 1 79 ? 30.762 -19.102 -40.475 1.00 57.97 79 ALA A C 1
ATOM 541 O O . ALA A 1 79 ? 30.535 -18.724 -39.321 1.00 57.97 79 ALA A O 1
ATOM 542 N N . PRO A 1 80 ? 31.323 -20.300 -40.718 1.00 56.12 80 PRO A N 1
ATOM 543 C CA . PRO A 1 80 ? 31.765 -21.195 -39.658 1.00 56.12 80 PRO A CA 1
ATOM 544 C C . PRO A 1 80 ? 33.118 -20.704 -39.128 1.00 56.12 80 PRO A C 1
ATOM 546 O O . PRO A 1 80 ? 34.108 -20.761 -39.851 1.00 56.12 80 PRO A O 1
ATOM 549 N N . GLY A 1 81 ? 33.196 -20.223 -37.880 1.00 61.25 81 GLY A N 1
ATOM 550 C CA . GLY A 1 81 ? 34.517 -20.098 -37.240 1.00 61.25 81 GLY A CA 1
ATOM 551 C C . GLY A 1 81 ? 34.767 -19.005 -36.207 1.00 61.25 81 GLY A C 1
ATOM 552 O O . GLY A 1 81 ? 35.910 -18.866 -35.790 1.00 61.25 81 GLY A O 1
ATOM 553 N N . MET A 1 82 ? 33.774 -18.244 -35.750 1.00 52.34 82 MET A N 1
ATOM 554 C CA . MET A 1 82 ? 33.980 -17.322 -34.625 1.00 52.34 82 MET A CA 1
ATOM 555 C C . MET A 1 82 ? 33.042 -17.695 -33.490 1.00 52.34 82 MET A C 1
ATOM 557 O O . MET A 1 82 ? 31.893 -17.272 -33.454 1.00 52.34 82 MET A O 1
ATOM 561 N N . THR A 1 83 ? 33.535 -18.525 -32.571 1.00 62.81 83 THR A N 1
ATOM 562 C CA . THR A 1 83 ? 32.935 -18.695 -31.247 1.00 62.81 83 THR A CA 1
ATOM 563 C C . THR A 1 83 ? 33.005 -17.342 -30.537 1.00 62.81 83 THR A C 1
ATOM 565 O O . THR A 1 83 ? 34.115 -16.917 -30.197 1.00 62.81 83 THR A O 1
ATOM 568 N N . PRO A 1 84 ? 31.885 -16.626 -30.325 1.00 65.00 84 PRO A N 1
ATOM 569 C CA . PRO A 1 84 ? 31.920 -15.458 -29.466 1.00 65.00 84 PRO A CA 1
ATOM 570 C C . PRO A 1 84 ? 32.379 -15.914 -28.074 1.00 65.00 84 PRO A C 1
ATOM 572 O O . PRO A 1 84 ? 31.993 -17.008 -27.642 1.00 65.00 84 PRO A O 1
ATOM 575 N N . PRO A 1 85 ? 33.205 -15.123 -27.362 1.00 66.56 85 PRO A N 1
ATOM 576 C CA . PRO A 1 85 ? 33.437 -15.372 -25.952 1.00 66.56 85 PRO A CA 1
ATOM 577 C C . PRO A 1 85 ? 32.058 -15.449 -25.311 1.00 66.56 85 PRO A C 1
ATOM 579 O O . PRO A 1 85 ? 31.258 -14.521 -25.446 1.00 66.56 85 PRO A O 1
ATOM 582 N N . MET A 1 86 ? 31.751 -16.592 -24.699 1.00 64.06 86 MET A N 1
ATOM 583 C CA . MET A 1 86 ? 30.561 -16.745 -23.883 1.00 64.06 86 MET A CA 1
ATOM 584 C C . MET A 1 86 ? 30.698 -15.752 -22.737 1.00 64.06 86 MET A C 1
ATOM 586 O O . MET A 1 86 ? 31.290 -16.047 -21.703 1.00 64.06 86 MET A O 1
ATOM 590 N N . MET A 1 87 ? 30.232 -14.528 -22.983 1.00 56.88 87 MET A N 1
ATOM 591 C CA . MET A 1 87 ? 30.105 -13.471 -22.008 1.00 56.88 87 MET A CA 1
ATOM 592 C C . MET A 1 87 ? 29.123 -14.039 -21.006 1.00 56.88 87 MET A C 1
ATOM 594 O O . MET A 1 87 ? 27.931 -14.140 -21.296 1.00 56.88 87 MET A O 1
ATOM 598 N N . GLY A 1 88 ? 29.691 -14.570 -19.919 1.00 48.75 88 GLY A N 1
ATOM 599 C CA . GLY A 1 88 ? 28.992 -15.290 -18.879 1.00 48.75 88 GLY A CA 1
ATOM 600 C C . GLY A 1 88 ? 27.759 -14.495 -18.531 1.00 48.75 88 GLY A C 1
ATOM 601 O O . GLY A 1 88 ? 27.853 -13.432 -17.918 1.00 48.75 88 GLY A O 1
ATOM 602 N N . GLY A 1 89 ? 26.619 -15.001 -18.996 1.00 45.38 89 GLY A N 1
ATOM 603 C CA . GLY A 1 89 ? 25.315 -14.565 -18.572 1.00 45.38 89 GLY A CA 1
ATOM 604 C C . GLY A 1 89 ? 25.252 -14.894 -17.100 1.00 45.38 89 GLY A C 1
ATOM 605 O O . GLY A 1 89 ? 24.750 -15.944 -16.711 1.00 45.38 89 GLY A O 1
ATOM 606 N N . GLY A 1 90 ? 25.792 -13.993 -16.281 1.00 43.66 90 GLY A N 1
ATOM 607 C CA . GLY A 1 90 ? 25.360 -13.783 -14.924 1.00 43.66 90 GLY A CA 1
ATOM 608 C C . GLY A 1 90 ? 23.903 -13.378 -15.024 1.00 43.66 90 GLY A C 1
ATOM 609 O O . GLY A 1 90 ? 23.558 -12.214 -14.849 1.00 43.66 90 GLY A O 1
ATOM 610 N N . GLY A 1 91 ? 23.046 -14.355 -15.331 1.00 42.28 91 GLY A N 1
ATOM 611 C CA . GLY A 1 91 ? 21.680 -14.408 -14.869 1.00 42.28 91 GLY A CA 1
ATOM 612 C C . GLY A 1 91 ? 21.789 -14.436 -13.360 1.00 42.28 91 GLY A C 1
ATOM 613 O O . GLY A 1 91 ? 21.661 -15.485 -12.735 1.00 42.28 91 GLY A O 1
ATOM 614 N N . GLY A 1 92 ? 22.138 -13.275 -12.798 1.00 43.44 92 GLY A N 1
ATOM 615 C CA . GLY A 1 92 ? 22.024 -12.994 -11.394 1.00 43.44 92 GLY A CA 1
ATOM 616 C C . GLY A 1 92 ? 20.604 -13.381 -11.091 1.00 43.44 92 GLY A C 1
ATOM 617 O O . GLY A 1 92 ? 19.676 -12.808 -11.673 1.00 43.44 92 GLY A O 1
ATOM 618 N N . ALA A 1 93 ? 20.471 -14.451 -10.305 1.00 45.75 93 ALA A N 1
ATOM 619 C CA . ALA A 1 93 ? 19.218 -14.882 -9.737 1.00 45.75 93 ALA A CA 1
ATOM 620 C C . ALA A 1 93 ? 18.486 -13.599 -9.386 1.00 45.75 93 ALA A C 1
ATOM 622 O O . ALA A 1 93 ? 19.002 -12.819 -8.588 1.00 45.75 93 ALA A O 1
ATOM 623 N N . SER A 1 94 ? 17.406 -13.303 -10.116 1.00 52.59 94 SER A N 1
ATOM 624 C CA . SER A 1 94 ? 16.638 -12.092 -9.889 1.00 52.59 94 SER A CA 1
ATOM 625 C C . SER A 1 94 ? 16.199 -12.200 -8.447 1.00 52.59 94 SER A C 1
ATOM 627 O O . SER A 1 94 ? 15.290 -12.980 -8.156 1.00 52.59 94 SER A O 1
ATOM 629 N N . THR A 1 95 ? 16.934 -11.538 -7.549 1.00 55.62 95 THR A N 1
ATOM 630 C CA . THR A 1 95 ? 16.715 -11.619 -6.116 1.00 55.62 95 THR A CA 1
ATOM 631 C C . THR A 1 95 ? 15.246 -11.314 -5.959 1.00 55.62 95 THR A C 1
ATOM 633 O O . THR A 1 95 ? 14.766 -10.285 -6.450 1.00 55.62 95 THR A O 1
ATOM 636 N N . LYS A 1 96 ? 14.497 -12.294 -5.452 1.00 67.38 96 LYS A N 1
ATOM 637 C CA . LYS A 1 96 ? 13.050 -12.214 -5.294 1.00 67.38 96 LYS A CA 1
ATOM 638 C C . LYS A 1 96 ? 12.781 -11.167 -4.213 1.00 67.38 96 LYS A C 1
ATOM 640 O O . LYS A 1 96 ? 12.502 -11.529 -3.082 1.00 67.38 96 LYS A O 1
ATOM 645 N N . MET A 1 97 ? 12.944 -9.887 -4.547 1.00 74.62 97 MET A N 1
ATOM 646 C CA . MET A 1 97 ? 12.692 -8.775 -3.642 1.00 74.62 97 MET A CA 1
ATOM 647 C C . MET A 1 97 ? 11.226 -8.877 -3.247 1.00 74.62 97 MET A C 1
ATOM 649 O O . MET A 1 97 ? 10.347 -8.792 -4.117 1.00 74.62 97 MET A O 1
ATOM 653 N N . THR A 1 98 ? 10.997 -9.152 -1.968 1.00 85.19 98 THR A N 1
ATOM 654 C CA . THR A 1 98 ? 9.659 -9.373 -1.422 1.00 85.19 98 THR A CA 1
ATOM 655 C C . THR A 1 98 ? 8.870 -8.068 -1.441 1.00 85.19 98 THR A C 1
ATOM 657 O O . THR A 1 98 ? 9.421 -6.982 -1.663 1.00 85.19 98 THR A O 1
ATOM 660 N N . ALA A 1 99 ? 7.558 -8.155 -1.240 1.00 83.00 99 ALA A N 1
ATOM 661 C CA . ALA A 1 99 ? 6.701 -6.976 -1.222 1.00 83.00 99 ALA A CA 1
ATOM 662 C C . ALA A 1 99 ? 7.110 -5.998 -0.092 1.00 83.00 99 ALA A C 1
ATOM 664 O O . ALA A 1 99 ? 7.101 -4.779 -0.274 1.00 83.00 99 ALA A O 1
ATOM 665 N N . GLU A 1 100 ? 7.565 -6.528 1.047 1.00 83.69 100 GLU A N 1
ATOM 666 C CA . GLU A 1 100 ? 8.096 -5.767 2.182 1.00 83.69 100 GLU A CA 1
ATOM 667 C C . GLU A 1 100 ? 9.437 -5.101 1.874 1.00 83.69 100 GLU A C 1
ATOM 669 O O . GLU A 1 100 ? 9.656 -3.951 2.256 1.00 83.69 100 GLU A O 1
ATOM 674 N N . GLU A 1 101 ? 10.333 -5.796 1.175 1.00 87.25 101 GLU A N 1
ATOM 675 C CA . GLU A 1 101 ? 11.631 -5.238 0.798 1.00 87.25 101 GLU A CA 1
ATOM 676 C C . GLU A 1 101 ? 11.458 -4.101 -0.221 1.00 87.25 101 GLU A C 1
ATOM 678 O O . GLU A 1 101 ? 12.104 -3.057 -0.114 1.00 87.25 101 GLU A O 1
ATOM 683 N N . ALA A 1 102 ? 10.502 -4.241 -1.145 1.00 88.06 102 ALA A N 1
ATOM 684 C CA . ALA A 1 102 ? 10.124 -3.165 -2.055 1.00 88.06 102 ALA A CA 1
ATOM 685 C C . ALA A 1 102 ? 9.589 -1.937 -1.297 1.00 88.06 102 ALA A C 1
ATOM 687 O O . ALA A 1 102 ? 9.972 -0.811 -1.619 1.00 88.06 102 ALA A O 1
ATOM 688 N N . LEU A 1 103 ? 8.776 -2.139 -0.253 1.00 86.50 103 LEU A N 1
ATOM 689 C CA . LEU A 1 103 ? 8.291 -1.058 0.610 1.00 86.50 103 LEU A CA 1
ATOM 690 C C . LEU A 1 103 ? 9.441 -0.365 1.365 1.00 86.50 103 LEU A C 1
ATOM 692 O O . LEU A 1 103 ? 9.459 0.858 1.485 1.00 86.50 103 LEU A O 1
ATOM 696 N N . ALA A 1 104 ? 10.431 -1.129 1.832 1.00 87.81 104 ALA A N 1
ATOM 697 C CA . ALA A 1 104 ? 11.621 -0.586 2.486 1.00 87.81 104 ALA A CA 1
ATOM 698 C C . ALA A 1 104 ? 12.534 0.195 1.523 1.00 87.81 104 ALA A C 1
ATOM 700 O O . ALA A 1 104 ? 13.228 1.116 1.956 1.00 87.81 104 ALA A O 1
ATOM 701 N N . SER A 1 105 ? 12.512 -0.156 0.232 1.00 85.31 105 SER A N 1
ATOM 702 C CA . SER A 1 105 ? 13.292 0.495 -0.829 1.00 85.31 105 SER A CA 1
ATOM 703 C C . SER A 1 105 ? 12.686 1.801 -1.353 1.00 85.31 105 SER A C 1
ATOM 705 O O . SER A 1 105 ? 13.318 2.485 -2.161 1.00 85.31 105 SER A O 1
ATOM 707 N N . LEU A 1 106 ? 11.475 2.167 -0.913 1.00 84.44 106 LEU A N 1
ATOM 708 C CA . LEU A 1 106 ? 10.868 3.436 -1.302 1.00 84.44 106 LEU A CA 1
ATOM 709 C C . LEU A 1 106 ? 11.775 4.602 -0.865 1.00 84.44 106 LEU A C 1
ATOM 711 O O . LEU A 1 106 ? 12.229 4.625 0.285 1.00 84.44 106 LEU A O 1
ATOM 715 N N . PRO A 1 107 ? 12.046 5.587 -1.743 1.00 78.19 107 PRO A N 1
ATOM 716 C CA . PRO A 1 107 ? 12.840 6.748 -1.396 1.00 78.19 107 PRO A CA 1
ATOM 717 C C . PRO A 1 107 ? 12.102 7.531 -0.316 1.00 78.19 107 PRO A C 1
ATOM 719 O O . PRO A 1 107 ? 11.166 8.281 -0.581 1.00 78.19 107 PRO A O 1
ATOM 722 N N . LYS A 1 108 ? 12.583 7.387 0.920 1.00 75.06 108 LYS A N 1
ATOM 723 C CA . LYS A 1 108 ? 12.106 8.123 2.100 1.00 75.06 108 LYS A CA 1
ATOM 724 C C . LYS A 1 108 ? 12.337 9.637 1.995 1.00 75.06 108 LYS A C 1
ATOM 726 O O . LYS A 1 108 ? 11.998 10.367 2.914 1.00 75.06 108 LYS A O 1
ATOM 731 N N . ALA A 1 109 ? 12.970 10.095 0.915 1.00 65.50 109 ALA A N 1
ATOM 732 C CA . ALA A 1 109 ? 13.373 11.475 0.709 1.00 65.50 109 ALA A CA 1
ATOM 733 C C . ALA A 1 109 ? 12.366 12.301 -0.105 1.00 65.50 109 ALA A C 1
ATOM 735 O O . ALA A 1 109 ? 12.489 13.524 -0.101 1.00 65.50 109 ALA A O 1
ATOM 736 N N . GLU A 1 110 ? 11.378 11.700 -0.788 1.00 81.25 110 GLU A N 1
ATOM 737 C CA . GLU A 1 110 ? 10.361 12.541 -1.430 1.00 81.25 110 GLU A CA 1
ATOM 738 C C . GLU A 1 110 ? 9.324 13.014 -0.400 1.00 81.25 110 GLU A C 1
ATOM 740 O O . GLU A 1 110 ? 8.692 12.185 0.264 1.00 81.25 110 GLU A O 1
ATOM 745 N N . PRO A 1 111 ? 9.098 14.336 -0.285 1.00 84.31 111 PRO A N 1
ATOM 746 C CA . PRO A 1 111 ? 8.283 14.916 0.781 1.00 84.31 111 PRO A CA 1
ATOM 747 C C . PRO A 1 111 ? 6.841 14.398 0.771 1.00 84.31 111 PRO A C 1
ATOM 749 O O . PRO A 1 111 ? 6.263 14.186 1.834 1.00 84.31 111 PRO A O 1
ATOM 752 N N . LYS A 1 112 ? 6.289 14.098 -0.414 1.00 85.00 112 LYS A N 1
ATOM 753 C CA . LYS A 1 112 ? 4.941 13.534 -0.543 1.00 85.00 112 LYS A CA 1
ATOM 754 C C . LYS A 1 112 ? 4.811 12.187 0.168 1.00 85.00 112 LYS A C 1
ATOM 756 O O . LYS A 1 112 ? 3.871 12.025 0.939 1.00 85.00 112 LYS A O 1
ATOM 761 N N . TYR A 1 113 ? 5.758 11.257 -0.017 1.00 86.00 113 TYR A N 1
ATOM 762 C CA . TYR A 1 113 ? 5.695 9.945 0.647 1.00 86.00 113 TYR A CA 1
ATOM 763 C C . TYR A 1 113 ? 5.885 10.051 2.149 1.00 86.00 113 TYR A C 1
ATOM 765 O O . TYR A 1 113 ? 5.233 9.314 2.878 1.00 86.00 113 TYR A O 1
ATOM 773 N N . VAL A 1 114 ? 6.736 10.966 2.616 1.00 89.38 114 VAL A N 1
ATOM 774 C CA . VAL A 1 114 ? 6.971 11.158 4.052 1.00 89.38 114 VAL A CA 1
ATOM 775 C C . VAL A 1 114 ? 5.679 11.552 4.765 1.00 89.38 114 VAL A C 1
ATOM 777 O O . VAL A 1 114 ? 5.382 11.026 5.838 1.00 89.38 114 VAL A O 1
ATOM 780 N N . GLU A 1 115 ? 4.879 12.437 4.168 1.00 91.69 115 GLU A N 1
ATOM 781 C CA . GLU A 1 115 ? 3.614 12.869 4.762 1.00 91.69 115 GLU A CA 1
ATOM 782 C C . GLU A 1 115 ? 2.575 11.746 4.821 1.00 91.69 115 GLU A C 1
ATOM 784 O O . GLU A 1 115 ? 1.983 11.516 5.881 1.00 91.69 115 GLU A O 1
ATOM 789 N N . VAL A 1 116 ? 2.359 11.023 3.716 1.00 92.50 116 VAL A N 1
ATOM 790 C CA . VAL A 1 116 ? 1.378 9.922 3.695 1.00 92.50 116 VAL A CA 1
ATOM 791 C C . VAL A 1 116 ? 1.837 8.719 4.518 1.00 92.50 116 VAL A C 1
ATOM 793 O O . VAL A 1 116 ? 1.020 8.131 5.225 1.00 92.50 116 VAL A O 1
ATOM 796 N N . GLN A 1 117 ? 3.136 8.409 4.527 1.00 93.38 117 GLN A N 1
ATOM 797 C CA . GLN A 1 117 ? 3.708 7.360 5.372 1.00 93.38 117 GLN A CA 1
ATOM 798 C C . GLN A 1 117 ? 3.523 7.694 6.851 1.00 93.38 117 GLN A C 1
ATOM 800 O O . GLN A 1 117 ? 3.045 6.862 7.612 1.00 93.38 117 GLN A O 1
ATOM 805 N N . LYS A 1 118 ? 3.796 8.938 7.262 1.00 94.69 118 LYS A N 1
ATOM 806 C CA . LYS A 1 118 ? 3.598 9.360 8.653 1.00 94.69 118 LYS A CA 1
ATOM 807 C C . LYS A 1 118 ? 2.138 9.225 9.096 1.00 94.69 118 LYS A C 1
ATOM 809 O O . LYS A 1 118 ? 1.884 8.794 10.219 1.00 94.69 118 LYS A O 1
ATOM 814 N N . LYS A 1 119 ? 1.173 9.575 8.236 1.00 95.19 119 LYS A N 1
ATOM 815 C CA . LYS A 1 119 ? -0.261 9.379 8.526 1.00 95.19 119 LYS A CA 1
ATOM 816 C C . LYS A 1 119 ? -0.614 7.895 8.643 1.00 95.19 119 LYS A C 1
ATOM 818 O O . LYS A 1 119 ? -1.351 7.513 9.553 1.00 95.19 119 LYS A O 1
ATOM 823 N N . GLN A 1 120 ? -0.055 7.060 7.767 1.00 96.44 120 GLN A N 1
ATOM 824 C CA . GLN A 1 120 ? -0.214 5.610 7.830 1.00 96.44 120 GLN A CA 1
ATOM 825 C C . GLN A 1 120 ? 0.357 5.047 9.142 1.00 96.44 120 GLN A C 1
ATOM 827 O O . GLN A 1 120 ? -0.378 4.369 9.857 1.00 96.44 120 GLN A O 1
ATOM 832 N N . ASP A 1 121 ? 1.582 5.411 9.526 1.00 95.69 121 ASP A N 1
ATOM 833 C CA . ASP A 1 121 ? 2.225 4.991 10.780 1.00 95.69 121 ASP A CA 1
ATOM 834 C C . ASP A 1 121 ? 1.417 5.416 12.018 1.00 95.69 121 ASP A C 1
ATOM 836 O O . ASP A 1 121 ? 1.225 4.632 12.949 1.00 95.69 121 ASP A O 1
ATOM 840 N N . GLN A 1 122 ? 0.887 6.646 12.026 1.00 96.81 122 GLN A N 1
ATOM 841 C CA . GLN A 1 122 ? 0.017 7.139 13.099 1.00 96.81 122 GLN A CA 1
ATOM 842 C C . GLN A 1 122 ? -1.274 6.321 13.206 1.00 96.81 122 GLN A C 1
ATOM 844 O O . GLN A 1 122 ? -1.666 5.919 14.303 1.00 96.81 122 GLN A O 1
ATOM 849 N N . SER A 1 123 ? -1.924 6.047 12.073 1.00 96.81 123 SER A N 1
ATOM 850 C CA . SER A 1 123 ? -3.140 5.233 12.039 1.00 96.81 123 SER A CA 1
ATOM 851 C C . SER A 1 123 ? -2.874 3.771 12.421 1.00 96.81 123 SER A C 1
ATOM 853 O O . SER A 1 123 ? -3.700 3.145 13.080 1.00 96.81 123 SER A O 1
ATOM 855 N N . GLU A 1 124 ? -1.695 3.238 12.090 1.00 96.44 124 GLU A N 1
ATOM 856 C CA . GLU A 1 124 ? -1.271 1.893 12.475 1.00 96.44 124 GLU A CA 1
ATOM 857 C C . GLU A 1 124 ? -1.014 1.802 13.979 1.00 96.44 124 GLU A C 1
ATOM 859 O O . GLU A 1 124 ? -1.458 0.855 14.628 1.00 96.44 124 GLU A O 1
ATOM 864 N N . ALA A 1 125 ? -0.336 2.796 14.557 1.00 97.19 125 ALA A N 1
ATOM 865 C CA . ALA A 1 125 ? -0.137 2.885 15.999 1.00 97.19 125 ALA A CA 1
ATOM 866 C C . ALA A 1 125 ? -1.480 2.987 16.740 1.00 97.19 125 ALA A C 1
ATOM 868 O O . ALA A 1 125 ? -1.689 2.291 17.736 1.00 97.19 125 ALA A O 1
ATOM 869 N N . ALA A 1 126 ? -2.418 3.787 16.220 1.00 96.31 126 ALA A N 1
ATOM 870 C CA . ALA A 1 126 ? -3.769 3.880 16.763 1.00 96.31 126 ALA A CA 1
ATOM 871 C C . ALA A 1 126 ? -4.509 2.536 16.676 1.00 96.31 126 ALA A C 1
ATOM 873 O O . ALA A 1 126 ? -5.098 2.108 17.668 1.00 96.31 126 ALA A O 1
ATOM 874 N N . LEU A 1 127 ? -4.428 1.829 15.541 1.00 95.50 127 LEU A N 1
ATOM 875 C CA . LEU A 1 127 ? -5.049 0.513 15.368 1.00 95.50 127 LEU A CA 1
ATOM 876 C C . LEU A 1 127 ? -4.437 -0.542 16.294 1.00 95.50 127 LEU A C 1
ATOM 878 O O . LEU A 1 127 ? -5.164 -1.359 16.851 1.00 95.50 127 LEU A O 1
ATOM 882 N N . LYS A 1 128 ? -3.120 -0.510 16.514 1.00 95.62 128 LYS A N 1
ATOM 883 C CA . LYS A 1 128 ? -2.447 -1.386 17.487 1.00 95.62 128 LYS A CA 1
ATOM 884 C C . LYS A 1 128 ? -2.909 -1.108 18.917 1.00 95.62 128 LYS A C 1
ATOM 886 O O . LYS A 1 128 ? -3.072 -2.049 19.687 1.00 95.62 128 LYS A O 1
ATOM 891 N N . ALA A 1 129 ? -3.150 0.157 19.264 1.00 97.06 129 ALA A N 1
ATOM 892 C CA . ALA A 1 129 ? -3.668 0.538 20.576 1.00 97.06 129 ALA A CA 1
ATOM 893 C C . ALA A 1 129 ? -5.165 0.217 20.748 1.00 97.06 129 ALA A C 1
ATOM 895 O O . ALA A 1 129 ? -5.605 -0.088 21.854 1.00 97.06 129 ALA A O 1
ATOM 896 N N . LYS A 1 130 ? -5.955 0.300 19.669 1.00 95.56 130 LYS A N 1
ATOM 897 C CA . LYS A 1 130 ? -7.420 0.160 19.672 1.00 95.56 130 LYS A CA 1
ATOM 898 C C . LYS A 1 130 ? -7.897 -0.719 18.515 1.00 95.56 130 LYS A C 1
ATOM 900 O O . LYS A 1 130 ? -8.633 -0.280 17.635 1.00 95.56 130 LYS A O 1
ATOM 905 N N . SER A 1 131 ? -7.503 -1.989 18.529 1.00 92.69 131 SER A N 1
ATOM 906 C CA . SER A 1 131 ? -7.772 -2.927 17.426 1.00 92.69 131 SER A CA 1
ATOM 907 C C . SER A 1 131 ? -9.245 -3.312 17.267 1.00 92.69 131 SER A C 1
ATOM 909 O O . SER A 1 131 ? -9.628 -3.880 16.244 1.00 92.69 131 SER A O 1
ATOM 911 N N . THR A 1 132 ? -10.086 -3.005 18.252 1.00 94.94 132 THR A N 1
ATOM 912 C CA . THR A 1 132 ? -11.529 -3.275 18.239 1.00 94.94 132 THR A CA 1
ATOM 913 C C . THR A 1 132 ? -12.366 -2.087 17.765 1.00 94.94 132 THR A C 1
ATOM 915 O O . THR A 1 132 ? -13.524 -2.283 17.404 1.00 94.94 132 THR A O 1
ATOM 918 N N . ASP A 1 133 ? -11.800 -0.878 17.709 1.00 95.81 133 ASP A N 1
ATOM 919 C CA . ASP A 1 133 ? -12.539 0.338 17.373 1.00 95.81 133 ASP A CA 1
ATOM 920 C C . ASP A 1 133 ? -12.752 0.482 15.855 1.00 95.81 133 ASP A C 1
ATOM 922 O O . ASP A 1 133 ? -11.801 0.508 15.067 1.00 95.81 133 ASP A O 1
ATOM 926 N N . ALA A 1 134 ? -14.016 0.585 15.434 1.00 96.56 134 ALA A N 1
ATOM 927 C CA . ALA A 1 134 ? -14.388 0.656 14.020 1.00 96.56 134 ALA A CA 1
ATOM 928 C C . ALA A 1 134 ? -13.875 1.937 13.341 1.00 96.56 134 ALA A C 1
ATOM 930 O O . ALA A 1 134 ? -13.423 1.891 12.195 1.00 96.56 134 ALA A O 1
ATOM 931 N N . THR A 1 135 ? -13.886 3.066 14.055 1.00 96.81 135 THR A N 1
ATOM 932 C CA . THR A 1 135 ? -13.382 4.350 13.546 1.00 96.81 135 THR A CA 1
ATOM 933 C C . THR A 1 135 ? -11.882 4.273 13.277 1.00 96.81 135 THR A C 1
ATOM 935 O O . THR A 1 135 ? -11.414 4.688 12.218 1.00 96.81 135 THR A O 1
ATOM 938 N N . THR A 1 136 ? -11.132 3.668 14.197 1.00 96.81 136 THR A N 1
ATOM 939 C CA . THR A 1 136 ? -9.686 3.468 14.074 1.00 96.81 136 THR A CA 1
ATOM 940 C C . THR A 1 136 ? -9.340 2.525 12.918 1.00 96.81 136 THR A C 1
ATOM 942 O O . THR A 1 136 ? -8.431 2.822 12.142 1.00 96.81 136 THR A O 1
ATOM 945 N N . LYS A 1 137 ? -10.094 1.429 12.737 1.00 97.25 137 LYS A N 1
ATOM 946 C CA . LYS A 1 137 ? -9.953 0.545 11.563 1.00 97.25 137 LYS A CA 1
ATOM 947 C C . LYS A 1 137 ? -10.185 1.289 10.257 1.00 97.25 137 LYS A C 1
ATOM 949 O O . LYS A 1 137 ? -9.362 1.181 9.354 1.00 97.25 137 LYS A O 1
ATOM 954 N N . LYS A 1 138 ? -11.268 2.066 10.170 1.00 97.31 138 LYS A N 1
ATOM 955 C CA . LYS A 1 138 ? -11.594 2.852 8.976 1.00 97.31 138 LYS A CA 1
ATOM 956 C C . LYS A 1 138 ? -10.492 3.864 8.656 1.00 97.31 138 LYS A C 1
ATOM 958 O O . LYS A 1 138 ? -10.050 3.928 7.515 1.00 97.31 138 LYS A O 1
ATOM 963 N N . ALA A 1 139 ? -10.004 4.594 9.661 1.00 97.19 139 ALA A N 1
ATOM 964 C CA . ALA A 1 139 ? -8.902 5.537 9.488 1.00 97.19 139 ALA A CA 1
ATOM 965 C C . ALA A 1 139 ? -7.626 4.835 8.995 1.00 97.19 139 ALA A C 1
ATOM 967 O O . ALA A 1 139 ? -6.987 5.315 8.063 1.00 97.19 139 ALA A O 1
ATOM 968 N N . TYR A 1 140 ? -7.277 3.677 9.564 1.00 98.12 140 TYR A N 1
ATOM 969 C CA . TYR A 1 140 ? -6.139 2.881 9.098 1.00 98.12 140 TYR A CA 1
ATOM 970 C C . TYR A 1 140 ? -6.297 2.418 7.647 1.00 98.12 140 TYR A C 1
ATOM 972 O O . TYR A 1 140 ? -5.363 2.553 6.855 1.00 98.12 140 TYR A O 1
ATOM 980 N N . VAL A 1 141 ? -7.473 1.895 7.292 1.00 98.31 141 VAL A N 1
ATOM 981 C CA . VAL A 1 141 ? -7.801 1.447 5.933 1.00 98.31 141 VAL A CA 1
ATOM 982 C C . VAL A 1 141 ? -7.647 2.594 4.935 1.00 98.31 141 VAL A C 1
ATOM 984 O O . VAL A 1 141 ? -6.940 2.436 3.943 1.00 98.31 141 VAL A O 1
ATOM 987 N N . GLU A 1 142 ? -8.219 3.761 5.233 1.00 97.81 142 GLU A N 1
ATOM 988 C CA . GLU A 1 142 ? -8.166 4.941 4.367 1.00 97.81 142 GLU A CA 1
ATOM 989 C C . GLU A 1 142 ? -6.736 5.481 4.205 1.00 97.81 142 GLU A C 1
ATOM 991 O O . GLU A 1 142 ? -6.278 5.684 3.081 1.00 97.81 142 GLU A O 1
ATOM 996 N N . GLN A 1 143 ? -5.985 5.658 5.301 1.00 97.88 143 GLN A N 1
ATOM 997 C CA . GLN A 1 143 ? -4.608 6.164 5.220 1.00 97.88 143 GLN A CA 1
ATOM 998 C C . GLN A 1 143 ? -3.662 5.168 4.534 1.00 97.88 143 GLN A C 1
ATOM 1000 O O . GLN A 1 143 ? -2.805 5.574 3.749 1.00 97.88 143 GLN A O 1
ATOM 1005 N N . THR A 1 144 ? -3.830 3.864 4.778 1.00 97.94 144 THR A N 1
ATOM 1006 C CA . THR A 1 144 ? -3.015 2.825 4.128 1.00 97.94 144 THR A CA 1
ATOM 1007 C C . THR A 1 144 ? -3.346 2.707 2.640 1.00 97.94 144 THR A C 1
ATOM 1009 O O . THR A 1 144 ? -2.431 2.562 1.830 1.00 97.94 144 THR A O 1
ATOM 1012 N N . TYR A 1 145 ? -4.624 2.818 2.261 1.00 98.12 145 TYR A N 1
ATOM 1013 C CA . TYR A 1 145 ? -5.042 2.867 0.859 1.00 98.12 145 TYR A CA 1
ATOM 1014 C C . TYR A 1 145 ? -4.466 4.093 0.144 1.00 98.12 145 TYR A C 1
ATOM 1016 O O . TYR A 1 145 ? -3.848 3.940 -0.906 1.00 98.12 145 TYR A O 1
ATOM 1024 N N . ASN A 1 146 ? -4.594 5.288 0.731 1.00 96.75 146 ASN A N 1
ATOM 1025 C CA . ASN A 1 146 ? -4.046 6.515 0.150 1.00 96.75 146 ASN A CA 1
ATOM 1026 C C . ASN A 1 146 ? -2.530 6.408 -0.042 1.00 96.75 146 ASN A C 1
ATOM 1028 O O . ASN A 1 146 ? -2.012 6.784 -1.089 1.00 96.75 146 ASN A O 1
ATOM 1032 N N . TYR A 1 147 ? -1.817 5.826 0.928 1.00 96.19 147 TYR A N 1
ATOM 1033 C CA . TYR A 1 147 ? -0.386 5.583 0.786 1.00 96.19 147 TYR A CA 1
ATOM 1034 C C . TYR A 1 147 ? -0.072 4.605 -0.357 1.00 96.19 147 TYR A C 1
ATOM 1036 O O . TYR A 1 147 ? 0.808 4.881 -1.170 1.00 96.19 147 TYR A O 1
ATOM 1044 N N . ALA A 1 148 ? -0.811 3.497 -0.467 1.00 96.38 148 ALA A N 1
ATOM 1045 C CA . ALA A 1 148 ? -0.655 2.534 -1.560 1.00 96.38 148 ALA A CA 1
ATOM 1046 C C . ALA A 1 148 ? -0.902 3.172 -2.932 1.00 96.38 148 ALA A C 1
ATOM 1048 O O . ALA A 1 148 ? -0.132 2.952 -3.870 1.00 96.38 148 ALA A O 1
ATOM 1049 N N . HIS A 1 149 ? -1.955 3.985 -3.024 1.00 95.69 149 HIS A N 1
ATOM 1050 C CA . HIS A 1 149 ? -2.334 4.684 -4.238 1.00 95.69 149 HIS A CA 1
ATOM 1051 C C . HIS A 1 149 ? -1.246 5.672 -4.662 1.00 95.69 149 HIS A C 1
ATOM 1053 O O . HIS A 1 149 ? -0.783 5.595 -5.795 1.00 95.69 149 HIS A O 1
ATOM 1059 N N . GLU A 1 150 ? -0.755 6.512 -3.747 1.00 94.62 150 GLU A N 1
ATOM 1060 C CA . GLU A 1 150 ? 0.344 7.447 -4.019 1.00 94.62 150 GLU A CA 1
ATOM 1061 C C . GLU A 1 150 ? 1.637 6.727 -4.420 1.00 94.62 150 GLU A C 1
ATOM 1063 O O . GLU A 1 150 ? 2.334 7.169 -5.328 1.00 94.62 150 GLU A O 1
ATOM 1068 N N . VAL A 1 151 ? 1.972 5.589 -3.801 1.00 93.31 151 VAL A N 1
ATOM 1069 C CA . VAL A 1 151 ? 3.144 4.785 -4.203 1.00 93.31 151 VAL A CA 1
ATOM 1070 C C . VAL A 1 151 ? 3.006 4.262 -5.637 1.00 93.31 151 VAL A C 1
ATOM 1072 O O . VAL A 1 151 ? 4.002 4.161 -6.358 1.00 93.31 151 VAL A O 1
ATOM 1075 N N . MET A 1 152 ? 1.783 3.938 -6.060 1.00 92.88 152 MET A N 1
ATOM 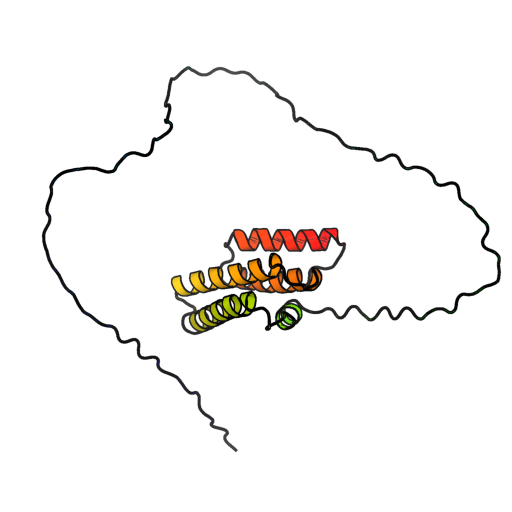1076 C CA . MET A 1 152 ? 1.491 3.420 -7.393 1.00 92.88 152 MET A CA 1
ATOM 1077 C C . MET A 1 152 ? 1.429 4.524 -8.460 1.00 92.88 152 MET A C 1
ATOM 1079 O O . MET A 1 152 ? 1.997 4.353 -9.540 1.00 92.88 152 MET A O 1
ATOM 1083 N N . THR A 1 153 ? 0.739 5.634 -8.181 1.00 92.12 153 THR A N 1
ATOM 1084 C CA . THR A 1 153 ? 0.457 6.717 -9.143 1.00 92.12 153 THR A CA 1
ATOM 1085 C C . THR A 1 153 ? 1.441 7.878 -9.065 1.00 92.12 153 THR A C 1
ATOM 1087 O O . THR A 1 153 ? 1.508 8.696 -9.985 1.00 92.12 153 THR A O 1
ATOM 1090 N N . GLY A 1 154 ? 2.233 7.952 -7.997 1.00 87.31 154 GLY A N 1
ATOM 1091 C CA . GLY A 1 154 ? 3.176 9.029 -7.767 1.00 87.31 154 GLY A CA 1
ATOM 1092 C C . GLY A 1 154 ? 4.220 9.147 -8.877 1.00 87.31 154 GLY A C 1
ATOM 1093 O O . GLY A 1 154 ? 4.693 8.163 -9.457 1.00 87.31 154 GLY A O 1
ATOM 1094 N N . GLN A 1 155 ? 4.622 10.390 -9.151 1.00 83.44 155 GLN A N 1
ATOM 1095 C CA . GLN A 1 155 ? 5.567 10.764 -10.214 1.00 83.44 155 GLN A CA 1
ATOM 1096 C C . GLN A 1 155 ? 7.025 10.364 -9.925 1.00 83.44 155 GLN A C 1
ATOM 1098 O O . GLN A 1 155 ? 7.932 10.776 -10.644 1.00 83.44 155 GLN A O 1
ATOM 1103 N N . ASN A 1 156 ? 7.270 9.570 -8.883 1.00 75.56 156 ASN A N 1
ATOM 1104 C CA . ASN A 1 156 ? 8.620 9.186 -8.500 1.00 75.56 156 ASN A CA 1
ATOM 1105 C C . ASN A 1 156 ? 9.315 8.372 -9.599 1.00 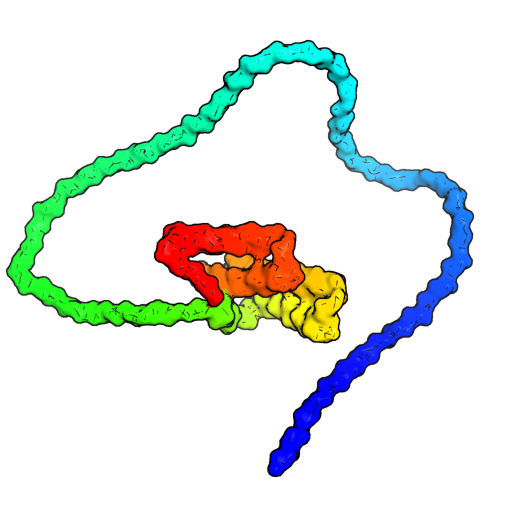75.56 156 ASN A C 1
ATOM 1107 O O . ASN A 1 156 ? 8.693 7.605 -10.346 1.00 75.56 156 ASN A O 1
ATOM 1111 N N . ALA A 1 157 ? 10.641 8.488 -9.629 1.00 77.94 157 ALA A N 1
ATOM 1112 C CA . ALA A 1 157 ? 11.520 7.750 -10.534 1.00 77.94 157 ALA A CA 1
ATOM 1113 C C . ALA A 1 157 ? 11.667 6.258 -10.166 1.00 77.94 157 ALA A C 1
ATOM 1115 O O . ALA A 1 157 ? 12.602 5.592 -10.611 1.00 77.94 157 ALA A O 1
ATOM 1116 N N . LEU A 1 158 ? 10.772 5.714 -9.330 1.00 85.75 158 LEU A N 1
ATOM 1117 C CA . LEU A 1 158 ? 10.798 4.297 -8.999 1.00 85.75 158 LEU A CA 1
ATOM 1118 C C . LEU A 1 158 ? 10.466 3.451 -10.222 1.00 85.75 158 LEU A C 1
ATOM 1120 O O . LEU A 1 158 ? 9.560 3.765 -10.998 1.00 85.75 158 LEU A O 1
ATOM 1124 N N . SER A 1 159 ? 11.157 2.319 -10.339 1.00 89.88 159 SER A N 1
ATOM 1125 C CA . SER A 1 159 ? 10.813 1.326 -11.348 1.00 89.88 159 SER A CA 1
ATOM 1126 C C . SER A 1 159 ? 9.373 0.827 -11.133 1.00 89.88 159 SER A C 1
ATOM 1128 O O . SER A 1 159 ? 8.966 0.644 -9.977 1.00 89.88 159 SER A O 1
ATOM 1130 N N . PRO A 1 160 ? 8.605 0.543 -12.203 1.00 90.06 160 PRO A N 1
ATOM 1131 C CA . PRO A 1 160 ? 7.265 -0.033 -12.080 1.00 90.06 160 PRO A CA 1
ATOM 1132 C C . PRO A 1 160 ? 7.240 -1.290 -11.199 1.00 90.06 160 PRO A C 1
ATOM 1134 O O . PRO A 1 160 ? 6.343 -1.460 -10.379 1.00 90.06 160 PRO A O 1
ATOM 1137 N N . THR A 1 161 ? 8.284 -2.123 -11.280 1.00 88.88 161 THR A N 1
ATOM 1138 C CA . THR A 1 161 ? 8.446 -3.320 -10.443 1.00 88.88 161 THR A CA 1
ATOM 1139 C C . THR A 1 161 ? 8.419 -2.998 -8.950 1.00 88.88 161 THR A C 1
ATOM 1141 O O . THR A 1 161 ? 7.738 -3.688 -8.196 1.00 88.88 161 THR A O 1
ATOM 1144 N N . THR A 1 162 ? 9.132 -1.958 -8.513 1.00 91.00 162 THR A N 1
ATOM 1145 C CA . THR A 1 162 ? 9.152 -1.539 -7.104 1.00 91.00 162 THR A CA 1
ATOM 1146 C C . THR A 1 162 ? 7.801 -0.964 -6.687 1.00 91.00 162 THR A C 1
ATOM 1148 O O . THR A 1 162 ? 7.282 -1.352 -5.640 1.00 91.00 162 THR A O 1
ATOM 1151 N N . LYS A 1 163 ? 7.204 -0.097 -7.523 1.00 92.38 163 LYS A N 1
ATOM 1152 C CA . LYS A 1 163 ? 5.899 0.528 -7.241 1.00 92.38 163 LYS A CA 1
ATOM 1153 C C . LYS A 1 163 ? 4.810 -0.523 -7.037 1.00 92.38 163 LYS A C 1
ATOM 1155 O O . LYS A 1 163 ? 4.140 -0.518 -6.009 1.00 92.38 163 LYS A O 1
ATOM 1160 N N . TYR A 1 164 ? 4.672 -1.462 -7.976 1.00 94.38 164 TYR A N 1
ATOM 1161 C CA . TYR A 1 164 ? 3.631 -2.489 -7.920 1.00 94.38 164 TYR A CA 1
ATOM 1162 C C . TYR A 1 164 ? 3.812 -3.443 -6.741 1.00 94.38 164 TYR A C 1
ATOM 1164 O O . TYR A 1 164 ? 2.833 -3.758 -6.073 1.00 94.38 164 TYR A O 1
ATOM 1172 N N . ARG A 1 165 ? 5.049 -3.850 -6.424 1.00 94.25 165 ARG A N 1
ATOM 1173 C CA . ARG A 1 165 ? 5.328 -4.697 -5.251 1.00 94.25 165 ARG A CA 1
ATOM 1174 C C . ARG A 1 165 ? 4.957 -4.010 -3.944 1.00 94.25 165 ARG A C 1
ATOM 1176 O O . ARG A 1 165 ? 4.251 -4.598 -3.128 1.00 94.25 165 ARG A O 1
ATOM 1183 N N . ALA A 1 166 ? 5.404 -2.769 -3.764 1.00 94.12 166 ALA A N 1
ATOM 1184 C CA . ALA A 1 166 ? 5.129 -2.001 -2.556 1.00 94.12 166 ALA A CA 1
ATOM 1185 C C . ALA A 1 166 ? 3.626 -1.705 -2.402 1.00 94.12 166 ALA A C 1
ATOM 1187 O O . ALA A 1 166 ? 3.059 -1.929 -1.332 1.00 94.12 166 ALA A O 1
ATOM 1188 N N . ALA A 1 167 ? 2.958 -1.275 -3.478 1.00 95.94 167 ALA A N 1
ATOM 1189 C CA . ALA A 1 167 ? 1.520 -1.021 -3.472 1.00 95.94 167 ALA A CA 1
ATOM 1190 C C . ALA A 1 167 ? 0.714 -2.299 -3.179 1.00 95.94 167 ALA A C 1
ATOM 1192 O O . ALA A 1 167 ? -0.190 -2.276 -2.346 1.00 95.94 167 ALA A O 1
ATOM 1193 N N . LEU A 1 168 ? 1.084 -3.438 -3.779 1.00 95.94 168 LEU A N 1
ATOM 1194 C CA . LEU A 1 168 ? 0.439 -4.729 -3.526 1.00 95.94 168 LEU A CA 1
ATOM 1195 C C . LEU A 1 168 ? 0.549 -5.150 -2.053 1.00 95.94 168 LEU A C 1
ATOM 1197 O O . LEU A 1 168 ? -0.439 -5.614 -1.477 1.00 95.94 168 LEU A O 1
ATOM 1201 N N . ALA A 1 169 ? 1.708 -4.933 -1.419 1.00 95.75 169 ALA A N 1
ATOM 1202 C CA . ALA A 1 169 ? 1.890 -5.167 0.016 1.00 95.75 169 ALA A CA 1
ATOM 1203 C C . ALA A 1 169 ? 0.892 -4.347 0.849 1.00 95.75 169 ALA A C 1
ATOM 1205 O O . ALA A 1 169 ? 0.256 -4.868 1.768 1.00 95.75 169 ALA A O 1
ATOM 1206 N N . LEU A 1 170 ? 0.736 -3.062 0.517 1.00 96.94 170 LEU A N 1
ATOM 1207 C CA . LEU A 1 170 ? -0.141 -2.138 1.233 1.00 96.94 170 LEU A CA 1
ATOM 1208 C C . LEU A 1 170 ? -1.626 -2.464 1.013 1.00 96.94 170 LEU A C 1
ATOM 1210 O O . LEU A 1 170 ? -2.374 -2.536 1.988 1.00 96.94 170 LEU A O 1
ATOM 1214 N N . TYR A 1 171 ? -2.057 -2.770 -0.215 1.00 97.62 171 TYR A N 1
ATOM 1215 C CA . TYR A 1 171 ? -3.436 -3.204 -0.473 1.00 97.62 171 TYR A CA 1
ATOM 1216 C C . TYR A 1 171 ? -3.777 -4.496 0.274 1.00 97.62 171 TYR A C 1
ATOM 1218 O O . TYR A 1 171 ? -4.854 -4.607 0.857 1.00 97.62 171 TYR A O 1
ATOM 1226 N N . ARG A 1 172 ? -2.842 -5.453 0.360 1.00 96.75 172 ARG A N 1
ATOM 1227 C CA . ARG A 1 172 ? -3.025 -6.659 1.186 1.00 96.75 172 ARG A CA 1
ATOM 1228 C C . ARG A 1 172 ? -3.185 -6.328 2.669 1.00 96.75 172 ARG A C 1
ATOM 1230 O O . ARG A 1 172 ? -3.974 -6.984 3.340 1.00 96.75 172 ARG A O 1
ATOM 1237 N N . ARG A 1 173 ? -2.476 -5.323 3.199 1.00 96.50 173 ARG A N 1
ATOM 1238 C CA . ARG A 1 173 ? -2.656 -4.867 4.593 1.00 96.50 173 ARG A CA 1
ATOM 1239 C C . ARG A 1 173 ? -4.042 -4.276 4.822 1.00 96.50 173 ARG A C 1
ATOM 1241 O O . ARG A 1 173 ? -4.665 -4.609 5.825 1.00 96.50 173 ARG A O 1
ATOM 1248 N N . VAL A 1 174 ? -4.542 -3.479 3.878 1.00 98.06 174 VAL A N 1
ATOM 1249 C CA . VAL A 1 174 ? -5.916 -2.959 3.926 1.00 98.06 174 VAL A CA 1
ATOM 1250 C C . VAL A 1 174 ? -6.922 -4.110 3.973 1.00 98.06 174 VAL A C 1
ATOM 1252 O O . VAL A 1 174 ? -7.737 -4.165 4.888 1.00 98.06 174 VAL A O 1
ATOM 1255 N N . LEU A 1 175 ? -6.801 -5.078 3.061 1.00 97.69 175 LEU A N 1
ATOM 1256 C CA . LEU A 1 175 ? -7.726 -6.213 2.959 1.00 97.69 175 LEU A CA 1
ATOM 1257 C C . LEU A 1 175 ? -7.664 -7.183 4.150 1.00 97.69 175 LEU A C 1
ATOM 1259 O O . LEU A 1 175 ? -8.623 -7.905 4.400 1.00 97.69 175 LEU A O 1
ATOM 1263 N N . LYS A 1 176 ? -6.563 -7.196 4.915 1.00 96.94 176 LYS A N 1
ATOM 1264 C CA . LYS A 1 176 ? -6.484 -7.934 6.190 1.00 96.94 176 LYS A CA 1
ATOM 1265 C C . LYS A 1 176 ? -7.366 -7.315 7.278 1.00 96.94 176 LYS A C 1
ATOM 1267 O O . LYS A 1 176 ? -7.819 -8.038 8.160 1.00 96.94 176 LYS A O 1
ATOM 1272 N N . VAL A 1 177 ? -7.576 -5.997 7.245 1.00 97.19 177 VAL A N 1
ATOM 1273 C CA . VAL A 1 177 ? -8.396 -5.269 8.229 1.00 97.19 177 VAL A CA 1
ATOM 1274 C C . VAL A 1 177 ? -9.840 -5.130 7.751 1.00 97.19 177 VAL A C 1
ATOM 1276 O O . VAL A 1 177 ? -10.759 -5.339 8.540 1.00 97.19 177 VAL A O 1
ATOM 1279 N N . ASP A 1 178 ? -10.028 -4.815 6.469 1.00 97.50 178 ASP A N 1
ATOM 1280 C CA . ASP A 1 178 ? -11.323 -4.725 5.794 1.00 97.50 178 ASP A CA 1
ATOM 1281 C C . ASP A 1 178 ? -11.290 -5.506 4.465 1.00 97.50 178 ASP A C 1
ATOM 1283 O O . ASP A 1 178 ? -10.919 -4.957 3.421 1.00 97.50 178 ASP A O 1
ATOM 1287 N N . PRO A 1 179 ? -11.697 -6.790 4.477 1.00 98.19 179 PRO A N 1
ATOM 1288 C CA . PRO A 1 179 ? -11.738 -7.634 3.281 1.00 98.19 179 PRO A CA 1
ATOM 1289 C C . PRO A 1 179 ? -12.712 -7.145 2.203 1.00 98.19 179 PRO A C 1
ATOM 1291 O O . PRO A 1 179 ? -12.635 -7.596 1.063 1.00 98.19 179 PRO A O 1
ATOM 1294 N N . THR A 1 180 ? -13.641 -6.254 2.561 1.00 98.00 180 THR A N 1
ATOM 1295 C CA . THR A 1 180 ? -14.693 -5.741 1.676 1.00 98.00 180 THR A CA 1
ATOM 1296 C C . THR A 1 180 ? -14.363 -4.377 1.075 1.00 98.00 180 THR A C 1
ATOM 1298 O O . THR A 1 180 ? -15.184 -3.817 0.349 1.00 98.00 180 THR A O 1
ATOM 1301 N N . HIS A 1 181 ? -13.159 -3.849 1.323 1.00 98.19 181 HIS A N 1
ATOM 1302 C CA . HIS A 1 181 ? -12.724 -2.561 0.794 1.00 98.19 181 HIS A CA 1
ATOM 1303 C C . HIS A 1 181 ? -12.566 -2.604 -0.738 1.00 98.19 181 HIS A C 1
ATOM 1305 O O . HIS A 1 181 ? -11.494 -2.923 -1.264 1.00 98.19 181 HIS A O 1
ATOM 1311 N N . ALA A 1 182 ? -13.648 -2.272 -1.452 1.00 98.25 182 ALA A N 1
ATOM 1312 C CA . ALA A 1 182 ? -13.751 -2.378 -2.909 1.00 98.25 182 ALA A CA 1
ATOM 1313 C C . ALA A 1 182 ? -12.586 -1.713 -3.672 1.00 98.25 182 ALA A C 1
ATOM 1315 O O . ALA A 1 182 ? -11.997 -2.395 -4.514 1.00 98.25 182 ALA A O 1
ATOM 1316 N N . PRO A 1 183 ? -12.138 -0.482 -3.335 1.00 97.94 183 PRO A N 1
ATOM 1317 C CA . PRO A 1 183 ? -11.009 0.137 -4.034 1.00 97.94 18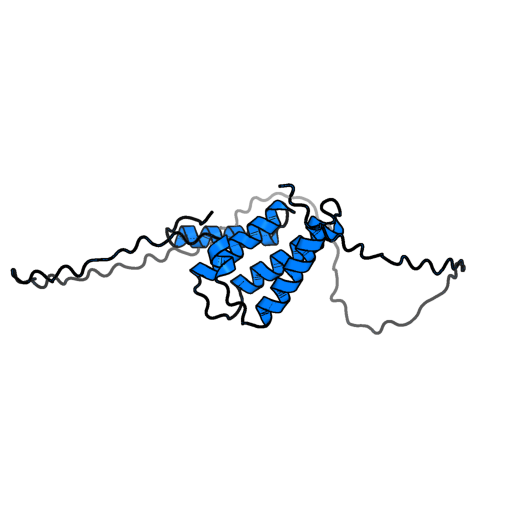3 PRO A CA 1
ATOM 1318 C C . PRO A 1 183 ? -9.713 -0.680 -3.932 1.00 97.94 183 PRO A C 1
ATOM 1320 O O . PRO A 1 183 ? -8.974 -0.816 -4.902 1.00 97.94 183 PRO A O 1
ATOM 1323 N N . SER A 1 184 ? -9.444 -1.292 -2.773 1.00 98.00 184 SER A N 1
ATOM 1324 C CA . SER A 1 184 ? -8.240 -2.119 -2.591 1.00 98.00 184 SER A CA 1
ATOM 1325 C C . SER A 1 184 ? -8.331 -3.450 -3.334 1.00 98.00 184 SER A C 1
ATOM 1327 O O . SER A 1 184 ? -7.304 -3.960 -3.779 1.00 98.00 184 SER A O 1
ATOM 1329 N N . LEU A 1 185 ? -9.532 -4.028 -3.465 1.00 98.25 185 LEU A N 1
ATOM 1330 C CA . LEU A 1 185 ? -9.752 -5.244 -4.256 1.00 98.25 185 LEU A CA 1
ATOM 1331 C C . LEU A 1 185 ? -9.511 -4.986 -5.746 1.00 98.25 185 LEU A C 1
ATOM 1333 O O . LEU A 1 185 ? -8.823 -5.774 -6.396 1.00 98.25 185 LEU A O 1
ATOM 1337 N N . GLU A 1 186 ? -10.045 -3.881 -6.268 1.00 98.19 186 GLU A N 1
ATOM 1338 C CA . GLU A 1 186 ? -9.885 -3.483 -7.668 1.00 98.19 186 GLU A CA 1
ATOM 1339 C C . GLU A 1 186 ? -8.421 -3.199 -8.013 1.00 98.19 186 GLU A C 1
ATOM 1341 O O . GLU A 1 186 ? -7.902 -3.747 -8.987 1.00 98.19 186 GLU A O 1
ATOM 1346 N N . GLU A 1 187 ? -7.725 -2.410 -7.192 1.00 97.81 187 GLU A N 1
ATOM 1347 C CA . GLU A 1 187 ? -6.321 -2.066 -7.438 1.00 97.81 187 GLU A CA 1
ATOM 1348 C C . GLU A 1 187 ? -5.385 -3.267 -7.260 1.00 97.81 187 GLU A C 1
ATOM 1350 O O . GLU A 1 187 ? -4.479 -3.475 -8.072 1.00 97.81 187 GLU A O 1
ATOM 1355 N N . LYS A 1 188 ? -5.635 -4.128 -6.261 1.00 97.50 188 LYS A N 1
ATOM 1356 C CA . LYS A 1 188 ? -4.924 -5.408 -6.133 1.00 97.50 188 LYS A CA 1
ATOM 1357 C C . LYS A 1 188 ? -5.092 -6.248 -7.399 1.00 97.50 188 LYS A C 1
ATOM 1359 O O . LYS A 1 188 ? -4.099 -6.736 -7.931 1.00 97.50 188 LYS A O 1
ATOM 1364 N N . LYS A 1 189 ? -6.330 -6.411 -7.882 1.00 97.81 189 LYS A N 1
ATOM 1365 C CA . LYS A 1 189 ? -6.616 -7.197 -9.088 1.00 97.81 189 LYS A CA 1
ATOM 1366 C C . LYS A 1 189 ? -5.922 -6.606 -10.315 1.00 97.81 189 LYS A C 1
ATOM 1368 O O . LYS A 1 189 ? -5.302 -7.348 -11.065 1.00 97.81 189 LYS A O 1
ATOM 1373 N N . ARG A 1 190 ? -5.958 -5.280 -10.482 1.00 97.31 190 ARG A N 1
ATOM 1374 C CA . ARG A 1 190 ? -5.255 -4.588 -11.572 1.00 97.31 190 ARG A CA 1
ATOM 1375 C C . ARG A 1 190 ? -3.757 -4.904 -11.564 1.00 97.31 190 ARG A C 1
ATOM 1377 O O . ARG A 1 190 ? -3.193 -5.189 -12.617 1.00 97.31 190 ARG A O 1
ATOM 1384 N N . ILE A 1 191 ? -3.113 -4.869 -10.396 1.00 96.12 191 ILE A N 1
ATOM 1385 C CA . ILE A 1 191 ? -1.691 -5.216 -10.266 1.00 96.12 191 ILE A CA 1
ATOM 1386 C C . ILE A 1 191 ? -1.456 -6.702 -10.576 1.00 96.12 191 ILE A C 1
ATOM 1388 O O . ILE A 1 191 ? -0.524 -7.020 -11.316 1.00 96.12 191 ILE A O 1
ATOM 1392 N N . ASP A 1 192 ? -2.295 -7.601 -10.053 1.00 95.50 192 ASP A N 1
ATOM 1393 C CA . ASP A 1 192 ? -2.214 -9.044 -10.319 1.00 95.50 192 ASP A CA 1
ATOM 1394 C C . ASP A 1 192 ? -2.311 -9.331 -11.839 1.00 95.50 192 ASP A C 1
ATOM 1396 O O . ASP A 1 192 ? -1.477 -10.059 -12.384 1.00 95.50 192 ASP A O 1
ATOM 1400 N N . ASP A 1 193 ? -3.241 -8.682 -12.548 1.00 96.69 193 ASP A N 1
ATOM 1401 C CA . ASP A 1 193 ? -3.417 -8.807 -14.003 1.00 96.69 193 ASP A CA 1
ATOM 1402 C C . ASP A 1 193 ? -2.177 -8.318 -14.783 1.00 96.69 193 ASP A C 1
ATOM 1404 O O . ASP A 1 193 ? -1.757 -8.957 -15.751 1.00 96.69 193 ASP A O 1
ATOM 1408 N N . ILE A 1 194 ? -1.530 -7.230 -14.339 1.00 94.50 194 ILE A N 1
ATOM 1409 C CA . ILE A 1 194 ? -0.277 -6.729 -14.934 1.00 94.50 194 ILE A CA 1
ATOM 1410 C C . ILE A 1 194 ? 0.851 -7.768 -14.793 1.00 94.50 194 ILE A C 1
ATOM 1412 O O . ILE A 1 194 ? 1.614 -7.986 -15.737 1.00 94.50 194 ILE A O 1
ATOM 1416 N N . TYR A 1 195 ? 0.960 -8.453 -13.648 1.00 94.06 195 TYR A N 1
ATOM 1417 C CA . TYR A 1 195 ? 1.948 -9.526 -13.464 1.00 94.06 195 TYR A CA 1
ATOM 1418 C C . TYR A 1 195 ? 1.706 -10.708 -14.403 1.00 94.06 195 TYR A C 1
ATOM 1420 O O . TYR A 1 195 ? 2.659 -11.198 -15.018 1.00 94.06 195 TYR A O 1
ATOM 1428 N N . VAL A 1 196 ? 0.444 -11.116 -14.558 1.00 95.75 196 VAL A N 1
ATOM 1429 C CA . VAL A 1 196 ? 0.049 -12.174 -15.495 1.00 95.75 196 VAL A CA 1
ATOM 1430 C C . VAL A 1 196 ? 0.406 -11.784 -16.931 1.00 95.75 196 VAL A C 1
ATOM 1432 O O . VAL A 1 196 ? 1.037 -12.572 -17.633 1.00 95.75 196 VAL A O 1
ATOM 1435 N N . GLN A 1 197 ? 0.101 -10.551 -17.352 1.00 94.44 197 GLN A N 1
ATOM 1436 C CA . GLN A 1 197 ? 0.454 -10.042 -18.685 1.00 94.44 197 GLN A CA 1
ATOM 1437 C C . GLN A 1 197 ? 1.970 -10.009 -18.924 1.00 94.44 197 GLN A C 1
ATOM 1439 O O . GLN A 1 197 ? 2.435 -10.321 -20.017 1.00 94.44 197 GLN A O 1
ATOM 1444 N N . MET A 1 198 ? 2.761 -9.695 -17.894 1.00 88.69 198 MET A N 1
ATOM 1445 C CA . MET A 1 198 ? 4.224 -9.749 -17.963 1.00 88.69 198 MET A CA 1
ATOM 1446 C C . MET A 1 198 ? 4.795 -11.176 -17.901 1.00 88.69 198 MET A C 1
ATOM 1448 O O . MET A 1 198 ? 6.017 -11.326 -17.934 1.00 88.69 198 MET A O 1
ATOM 1452 N N . SER A 1 199 ? 3.955 -12.216 -17.780 1.00 93.31 199 SER A N 1
ATOM 1453 C CA . SER A 1 199 ? 4.372 -13.607 -17.530 1.00 93.31 199 SER A CA 1
ATOM 1454 C C . SER A 1 199 ? 5.313 -13.730 -16.324 1.00 93.31 199 SER A C 1
ATOM 1456 O O . SER A 1 199 ? 6.268 -14.508 -16.321 1.00 93.31 199 SER A O 1
ATOM 1458 N N . ARG A 1 200 ? 5.075 -12.911 -15.292 1.00 87.62 200 ARG A N 1
ATOM 1459 C CA . ARG A 1 200 ? 5.873 -12.874 -14.064 1.00 87.62 200 ARG A CA 1
ATOM 1460 C C . ARG A 1 200 ? 5.066 -13.456 -12.902 1.00 87.62 200 ARG A C 1
ATOM 1462 O O . ARG A 1 200 ? 3.862 -13.225 -12.827 1.00 87.62 200 ARG A O 1
ATOM 1469 N N . PRO A 1 201 ? 5.713 -14.166 -11.962 1.00 90.56 201 PRO A N 1
ATOM 1470 C CA . PRO A 1 201 ? 5.037 -14.633 -10.761 1.00 90.56 201 PRO A CA 1
ATOM 1471 C C . PRO A 1 201 ? 4.609 -13.443 -9.897 1.00 90.56 201 PRO A C 1
ATOM 1473 O O . PRO A 1 201 ? 5.375 -12.488 -9.721 1.00 90.56 201 PRO A O 1
ATOM 1476 N N . ILE A 1 202 ? 3.396 -13.524 -9.349 1.00 91.12 202 ILE A N 1
ATOM 1477 C CA . ILE A 1 202 ? 2.873 -12.536 -8.405 1.00 91.12 202 ILE A CA 1
ATOM 1478 C C . ILE A 1 202 ? 3.707 -12.636 -7.116 1.00 91.12 202 ILE A C 1
ATOM 1480 O O . ILE A 1 202 ? 3.860 -13.732 -6.578 1.00 91.12 202 ILE A O 1
ATOM 1484 N N . PRO A 1 203 ? 4.280 -11.526 -6.628 1.00 88.25 203 PRO A N 1
ATOM 1485 C CA . PRO A 1 203 ? 5.060 -11.527 -5.398 1.00 88.25 203 PRO A CA 1
ATOM 1486 C C . PRO A 1 203 ? 4.141 -11.756 -4.198 1.00 88.25 203 PRO A C 1
ATOM 1488 O O . PRO A 1 203 ? 3.059 -11.170 -4.141 1.00 88.25 203 PRO A O 1
ATOM 1491 N N . GLU A 1 204 ? 4.562 -12.595 -3.253 1.00 83.75 204 GLU A N 1
ATOM 1492 C CA . GLU A 1 204 ? 3.859 -12.855 -1.984 1.00 83.75 204 GLU A CA 1
ATOM 1493 C C . GLU A 1 204 ? 4.234 -11.850 -0.892 1.00 83.75 204 GLU A C 1
ATOM 1495 O O . GLU A 1 204 ? 5.390 -11.365 -0.914 1.00 83.75 204 GLU A O 1
#

Secondary structure (DSSP, 8-state):
---------------------------------PPP--PPPP---------------------------------PPPPS------------------HHHHHHTS-TTSHHHHHHHHHHHHHHHHHHH-TT-HHHHHHHHHHHHHHHHHHHHS-----HHHHHHHHHHHHHHHHHH-TT-HHHHHHHHHHHHHHHHTT-PPP-

Radius of gyration: 30.71 Å; chains: 1; bounding box: 84×54×82 Å

Sequence (204 aa):
MKLQVVTSFVLATVSLALVGCGDTKPAETTATNTPAQTPKALQTPSATSPGTEVEKAPFNSTATQPGSGSPMPGSGGMAPGMTPPMMGGGGGASTKMTAEEALASLPKAEPKYVEVQKKQDQSEAALKAKSTDATTKKAYVEQTYNYAHEVMTGQNALSPTTKYRAALALYRRVLKVDPTHAPSLEEKKRIDDIYVQMSRPIPE